Protein AF-A0A3D8J2C8-F1 (afdb_monomer_lite)

Sequence (289 aa):
MRFNTIICSYLFFSLLSFNGLALLSSEFSHTFSQVFPLLAQDGKIYDIFCLILLGVVLLIICCNSLRISVKARVLSKTFLTFVLLIVFIVVSCLSILFYHICAKILFHYTLSNDNFLESQKIPNLIEWHEYYTSIDFVVALICGLGFIVLPLCYKMFRLHIDIQNHLGKSLFIFKPRLTSTTIALTASAFHPYFSNISSHYINIIFLCSGACLLLYSLQSKKTYGFYEYANMILFAMSILLFLLCGKVMLRADFYNAQLSFYLLAILCWCGEWIENYDILHNKITDKLI

Foldseek 3Di:
DDPLLVVLLVVLVVLLVVLLCLLCCLQPPPVSVCSQQQQQDFLHVLLVLLLVLLVLLLVLLVVLLVVCLVVCVVPDPVLNVVLVVVSVVVNVLSVVVNVVSVCRNVVVVVVVVPDPDPPPPDPDDPDQVDVCPDSLLVLLVCLLVQQQVVLLVCLLVVPDQDLVDSVSVSCLLLRADLSLSLLSLLLLLLDLCVDPHPVNVVSVCSNVVRVVSNVVSVVPPDDDDPSSVVSNVSSVVSNVSCVSSNVSSRVHNSSSSSSSSSSSSSSSSSVRNNVSNVVSVVVVVVVVD

Secondary structure (DSSP, 8-state):
--HHHHHHHHHHHHHHHHHHHHHHHHHH-STTTTHHHHHHSTTSHHHHHHHHHHHHHHHHHHHHHHHHHHHHTTT-HHHHHHHHHHHHHHHHHHHHHHHHHHHHHHHHHHHHHH-SSS---------HHHHHTSHHHHHHHHHIIIIIIHHHHHHHTTPPP-SSSHHHHHHHHT---HHHHHHHHHHHHTS-TTSS-THHHHHHHHHHHHHHHHHHHHHS-S---HHHHHHHHHHHHHHHHHHHTHHHHHHS-THHHHHHHHHHHHHHHHHHHHHHHHHHHHHHHTT--

Structure (mmCIF, N/CA/C/O backbone):
data_AF-A0A3D8J2C8-F1
#
_entry.id   AF-A0A3D8J2C8-F1
#
loop_
_atom_site.group_PDB
_atom_site.id
_atom_site.type_symbol
_atom_site.label_atom_id
_atom_site.label_alt_id
_atom_site.label_comp_id
_atom_site.label_asym_id
_atom_site.label_entity_id
_atom_site.label_seq_id
_atom_site.pdbx_PDB_ins_code
_atom_site.Cartn_x
_atom_site.Cartn_y
_atom_site.Cartn_z
_atom_site.occupancy
_atom_site.B_iso_or_equiv
_atom_site.auth_seq_id
_atom_site.auth_comp_id
_atom_site.auth_asym_id
_atom_site.auth_atom_id
_atom_site.pdbx_PDB_model_num
ATOM 1 N N . MET A 1 1 ? -22.101 4.695 3.118 1.00 52.97 1 MET A N 1
ATOM 2 C CA . MET A 1 1 ? -20.881 4.333 2.357 1.00 52.97 1 MET A CA 1
ATOM 3 C C . MET A 1 1 ? -19.760 5.252 2.818 1.00 52.97 1 MET A C 1
ATOM 5 O O . MET A 1 1 ? -20.057 6.402 3.113 1.00 52.97 1 MET A O 1
ATOM 9 N N . ARG A 1 2 ? -18.528 4.767 2.988 1.00 74.38 2 ARG A N 1
ATOM 10 C CA . ARG A 1 2 ? -17.469 5.550 3.648 1.00 74.38 2 ARG A CA 1
ATOM 11 C C . ARG A 1 2 ? -16.676 6.350 2.620 1.00 74.38 2 ARG A C 1
ATOM 13 O O . ARG A 1 2 ? -16.087 5.763 1.718 1.00 74.38 2 ARG A O 1
ATOM 20 N N . PHE A 1 3 ? -16.688 7.672 2.760 1.00 81.94 3 PHE A N 1
ATOM 21 C CA . PHE A 1 3 ? -16.057 8.628 1.843 1.00 81.94 3 PHE A CA 1
ATOM 22 C C . PHE A 1 3 ? -14.571 8.315 1.593 1.00 81.94 3 PHE A C 1
ATOM 24 O O . PHE A 1 3 ? -14.120 8.338 0.450 1.00 81.94 3 PHE A O 1
ATOM 31 N N . ASN A 1 4 ? -13.844 7.892 2.631 1.00 85.62 4 ASN A N 1
ATOM 32 C CA . ASN A 1 4 ? -12.421 7.558 2.529 1.00 85.62 4 ASN A CA 1
ATOM 33 C C . ASN A 1 4 ? -12.165 6.351 1.614 1.00 85.62 4 ASN A C 1
ATOM 35 O O . ASN A 1 4 ? -11.246 6.375 0.802 1.00 85.62 4 ASN A O 1
ATOM 39 N N . THR A 1 5 ? -13.013 5.318 1.678 1.00 88.56 5 THR A N 1
ATOM 40 C CA . THR A 1 5 ? -12.900 4.139 0.804 1.00 88.56 5 THR A CA 1
ATOM 41 C C . THR A 1 5 ? -13.122 4.502 -0.663 1.00 88.56 5 THR A C 1
ATOM 43 O O . THR A 1 5 ? -12.452 3.950 -1.535 1.00 88.56 5 THR A O 1
ATOM 46 N N . ILE A 1 6 ? -14.022 5.449 -0.935 1.00 92.06 6 ILE A N 1
ATOM 47 C CA . ILE A 1 6 ? -14.315 5.928 -2.289 1.00 92.06 6 ILE A CA 1
ATOM 48 C C . ILE A 1 6 ? -13.089 6.641 -2.869 1.00 92.06 6 ILE A C 1
ATOM 50 O O . ILE A 1 6 ? -12.595 6.239 -3.920 1.00 92.06 6 ILE A O 1
ATOM 54 N N . ILE A 1 7 ? -12.549 7.635 -2.152 1.00 93.25 7 ILE A N 1
ATOM 55 C CA . ILE A 1 7 ? -11.353 8.379 -2.586 1.00 93.25 7 ILE A CA 1
ATOM 56 C C . ILE A 1 7 ? -10.177 7.430 -2.816 1.00 93.25 7 ILE A C 1
ATOM 58 O O . ILE A 1 7 ? -9.548 7.476 -3.869 1.00 93.25 7 ILE A O 1
ATOM 62 N N . CYS A 1 8 ? -9.919 6.529 -1.868 1.00 94.12 8 CYS A N 1
ATOM 63 C CA . CYS A 1 8 ? -8.852 5.539 -1.983 1.00 94.12 8 CYS A CA 1
ATOM 64 C C . CYS A 1 8 ? -8.978 4.651 -3.218 1.00 94.12 8 CYS A C 1
ATOM 66 O O . CYS A 1 8 ? -7.980 4.371 -3.874 1.00 94.12 8 CYS A O 1
ATOM 68 N N . SER A 1 9 ? -10.196 4.228 -3.552 1.00 95.81 9 SER A N 1
ATOM 69 C CA . SER A 1 9 ? -10.428 3.372 -4.717 1.00 95.81 9 SER A CA 1
ATOM 70 C C . SER A 1 9 ? -10.213 4.136 -6.027 1.00 95.81 9 SER A C 1
ATOM 72 O O . SER A 1 9 ? -9.638 3.585 -6.960 1.00 95.81 9 SER A O 1
ATOM 74 N N . TYR A 1 10 ? -10.586 5.420 -6.088 1.00 96.31 10 TYR A N 1
ATOM 75 C CA . TYR A 1 10 ? -10.293 6.266 -7.251 1.00 96.31 10 TYR A CA 1
ATOM 76 C C . TYR A 1 10 ? -8.801 6.569 -7.404 1.00 96.31 10 TYR A C 1
ATOM 78 O O . TYR A 1 10 ? -8.280 6.485 -8.514 1.00 96.31 10 TYR A O 1
ATOM 86 N N . LEU A 1 11 ? -8.099 6.874 -6.308 1.00 96.38 11 LEU A N 1
ATOM 87 C CA . LEU A 1 11 ? -6.646 7.061 -6.337 1.00 96.38 11 LEU A CA 1
ATOM 88 C C . LEU A 1 11 ? -5.935 5.775 -6.768 1.00 96.38 11 LEU A C 1
ATOM 90 O O . LEU A 1 11 ? -5.025 5.829 -7.592 1.00 96.38 11 LEU A O 1
ATOM 94 N N . PHE A 1 12 ? -6.389 4.621 -6.273 1.00 97.31 12 PHE A N 1
ATOM 95 C CA . PHE A 1 12 ? -5.861 3.322 -6.675 1.00 97.31 12 PHE A CA 1
ATOM 96 C C . PHE A 1 12 ? -6.080 3.051 -8.161 1.00 97.31 12 PHE A C 1
ATOM 98 O O . PHE A 1 12 ? -5.129 2.724 -8.867 1.00 97.31 12 PHE A O 1
ATOM 105 N N . PHE A 1 13 ? -7.301 3.261 -8.655 1.00 97.56 13 PHE A N 1
ATOM 106 C CA . PHE A 1 13 ? -7.610 3.144 -10.075 1.00 97.56 13 PHE A CA 1
ATOM 107 C C . PHE A 1 13 ? -6.749 4.079 -10.935 1.00 97.56 13 PHE A C 1
ATOM 109 O O . PHE A 1 13 ? -6.208 3.647 -11.953 1.00 97.56 13 PHE A O 1
ATOM 116 N N . SER A 1 14 ? -6.584 5.338 -10.521 1.00 97.00 14 SER A N 1
ATOM 117 C CA . SER A 1 14 ? -5.777 6.326 -11.243 1.00 97.00 14 SER A CA 1
ATOM 118 C C . SER A 1 14 ? -4.305 5.919 -11.301 1.00 97.00 14 SER A C 1
ATOM 120 O O . SER A 1 14 ? -3.706 5.944 -12.376 1.00 97.00 14 SER A O 1
ATOM 122 N N . LEU A 1 15 ? -3.724 5.518 -10.167 1.00 96.06 15 LEU A N 1
ATOM 123 C CA . LEU A 1 15 ? -2.323 5.105 -10.091 1.00 96.06 15 LEU A CA 1
ATOM 124 C C . LEU A 1 15 ? -2.076 3.818 -10.888 1.00 96.06 15 LEU A C 1
ATOM 126 O O . LEU A 1 15 ? -1.082 3.722 -11.609 1.00 96.06 15 LEU A O 1
ATOM 130 N N . LEU A 1 16 ? -2.997 2.854 -10.813 1.00 96.62 16 LEU A N 1
ATOM 131 C CA . LEU A 1 16 ? -2.917 1.621 -11.591 1.00 96.62 16 LEU A CA 1
ATOM 132 C C . LEU A 1 16 ? -3.060 1.879 -13.091 1.00 96.62 16 LEU A C 1
ATOM 134 O O . LEU A 1 16 ? -2.314 1.299 -13.870 1.00 96.62 16 LEU A O 1
ATOM 138 N N . SER A 1 17 ? -3.967 2.766 -13.498 1.00 96.62 17 SER A N 1
ATOM 139 C CA . SER A 1 17 ? -4.141 3.135 -14.908 1.00 96.62 17 SER A CA 1
ATOM 140 C C . SER A 1 17 ? -2.904 3.845 -15.454 1.00 96.62 17 SER A C 1
ATOM 142 O O . SER A 1 17 ? -2.451 3.519 -16.547 1.00 96.62 17 SER A O 1
ATOM 144 N N . PHE A 1 18 ? -2.314 4.761 -14.679 1.00 95.75 18 PHE A N 1
ATOM 145 C CA . PHE A 1 18 ? -1.062 5.427 -15.041 1.00 95.75 18 PHE A CA 1
ATOM 146 C C . PHE A 1 18 ? 0.078 4.418 -15.243 1.00 95.75 18 PHE A C 1
ATOM 148 O O . PHE A 1 18 ? 0.708 4.403 -16.301 1.00 95.75 18 PHE A O 1
ATOM 155 N N . ASN A 1 19 ? 0.289 3.525 -14.269 1.00 94.75 19 ASN A N 1
ATOM 156 C CA . ASN A 1 19 ? 1.289 2.460 -14.371 1.00 94.75 19 ASN A CA 1
ATOM 157 C C . ASN A 1 19 ? 0.995 1.522 -15.550 1.00 94.75 19 ASN A C 1
ATOM 159 O O . ASN A 1 19 ? 1.901 1.167 -16.298 1.00 94.75 19 ASN A O 1
ATOM 163 N N . GLY A 1 20 ? -0.271 1.149 -15.737 1.00 95.06 20 GLY A N 1
ATOM 164 C CA . GLY A 1 20 ? -0.719 0.273 -16.811 1.00 95.06 20 GLY A CA 1
ATOM 165 C C . GLY A 1 20 ? -0.424 0.841 -18.191 1.00 95.06 20 GLY A C 1
ATOM 166 O O . GLY A 1 20 ? 0.164 0.156 -19.022 1.00 95.06 20 GLY A O 1
ATOM 167 N N . LEU A 1 21 ? -0.760 2.110 -18.420 1.00 95.69 21 LEU A N 1
ATOM 168 C CA . LEU A 1 21 ? -0.467 2.798 -19.677 1.00 95.69 21 LEU A CA 1
ATOM 169 C C . LEU A 1 21 ? 1.042 2.940 -19.910 1.00 95.69 21 LEU A C 1
ATOM 171 O O . LEU A 1 21 ? 1.509 2.694 -21.024 1.00 95.69 21 LEU A O 1
ATOM 175 N N . ALA A 1 22 ? 1.814 3.285 -18.878 1.00 94.50 22 ALA A N 1
ATOM 176 C CA . ALA A 1 22 ? 3.269 3.377 -18.983 1.00 94.50 22 ALA A CA 1
ATOM 177 C C . ALA A 1 22 ? 3.897 2.020 -19.349 1.00 94.50 22 ALA A C 1
ATOM 179 O O . ALA A 1 22 ? 4.707 1.945 -20.268 1.00 94.50 22 ALA A O 1
ATOM 180 N N . LEU A 1 23 ? 3.475 0.937 -18.695 1.00 94.06 23 LEU A N 1
ATOM 181 C CA . LEU A 1 23 ? 3.989 -0.410 -18.950 1.00 94.06 23 LEU A CA 1
ATOM 182 C C . LEU A 1 23 ? 3.592 -0.939 -20.326 1.00 94.06 23 LEU A C 1
ATOM 184 O O . LEU A 1 23 ? 4.456 -1.372 -21.084 1.00 94.06 23 LEU A O 1
ATOM 188 N N . LEU A 1 24 ? 2.307 -0.857 -20.678 1.00 95.44 24 LEU A N 1
ATOM 189 C CA . LEU A 1 24 ? 1.812 -1.339 -21.968 1.00 95.44 24 LEU A CA 1
ATOM 190 C C . LEU A 1 24 ? 2.426 -0.554 -23.130 1.00 95.44 24 LEU A C 1
ATOM 192 O O . LEU A 1 24 ? 2.804 -1.151 -24.136 1.00 95.44 24 LEU A O 1
ATOM 196 N N . SER A 1 25 ? 2.567 0.770 -22.999 1.00 95.00 25 SER A N 1
ATOM 197 C CA . SER A 1 25 ? 3.231 1.573 -24.033 1.00 95.00 25 SER A CA 1
ATOM 198 C C . SER A 1 25 ? 4.704 1.198 -24.184 1.00 95.00 25 SER A C 1
ATOM 200 O O . SER A 1 25 ? 5.180 1.100 -25.313 1.00 95.00 25 SER A O 1
ATOM 202 N N . SER A 1 26 ? 5.407 0.914 -23.085 1.00 93.56 26 SER A N 1
ATOM 203 C CA . SER A 1 26 ? 6.802 0.471 -23.138 1.00 93.56 26 SER A CA 1
ATOM 204 C C . SER A 1 26 ? 6.995 -0.950 -23.664 1.00 93.56 26 SER A C 1
ATOM 206 O O . SER A 1 26 ? 8.019 -1.222 -24.286 1.00 93.56 26 SER A O 1
ATOM 208 N N . GLU A 1 27 ? 6.038 -1.854 -23.451 1.00 93.00 27 GLU A N 1
ATOM 209 C CA . GLU A 1 27 ? 6.138 -3.234 -23.946 1.00 93.00 27 GLU A CA 1
ATOM 210 C C . GLU A 1 27 ? 5.757 -3.325 -25.433 1.00 93.00 27 GLU A C 1
ATOM 212 O O . GLU A 1 27 ? 6.427 -4.014 -26.202 1.00 93.00 27 GLU A O 1
ATOM 217 N N . PHE A 1 28 ? 4.710 -2.609 -25.863 1.00 93.56 28 PHE A N 1
ATOM 218 C CA . PHE A 1 28 ? 4.136 -2.769 -27.206 1.00 93.56 28 PHE A CA 1
ATOM 219 C C . PHE A 1 28 ? 4.548 -1.706 -28.230 1.00 93.56 28 PHE A C 1
ATOM 221 O O . PHE A 1 28 ? 4.358 -1.930 -29.426 1.00 93.56 28 PHE A O 1
ATOM 228 N N . SER A 1 29 ? 5.109 -0.565 -27.819 1.00 93.06 29 SER A N 1
ATOM 229 C CA . SER A 1 29 ? 5.560 0.472 -28.753 1.00 93.06 29 SER A CA 1
ATOM 230 C C . SER A 1 29 ? 7.072 0.639 -28.725 1.00 93.06 29 SER A C 1
ATOM 232 O O . SER A 1 29 ? 7.655 1.022 -27.714 1.00 93.06 29 SER A O 1
ATOM 234 N N . HIS A 1 30 ? 7.709 0.442 -29.881 1.00 88.00 30 HIS A N 1
ATOM 235 C CA . HIS A 1 30 ? 9.144 0.678 -30.038 1.00 88.00 30 HIS A CA 1
ATOM 236 C C . HIS A 1 30 ? 9.515 2.150 -29.793 1.00 88.00 30 HIS A C 1
ATOM 238 O O . HIS A 1 30 ? 10.572 2.441 -29.244 1.00 88.00 30 HIS A O 1
ATOM 244 N N . THR A 1 31 ? 8.649 3.096 -30.169 1.00 91.69 31 THR A N 1
ATOM 245 C CA . THR A 1 31 ? 8.884 4.533 -29.946 1.00 91.69 31 THR A CA 1
ATOM 246 C C . THR A 1 31 ? 8.811 4.899 -28.464 1.00 91.69 31 THR A C 1
ATOM 248 O O . THR A 1 31 ? 9.531 5.783 -28.012 1.00 91.69 31 THR A O 1
ATOM 251 N N . PHE A 1 32 ? 7.962 4.209 -27.699 1.00 90.44 32 PHE A N 1
ATOM 252 C CA . PHE A 1 32 ? 7.720 4.486 -26.281 1.00 90.44 32 PHE A CA 1
ATOM 253 C C . PHE A 1 32 ? 8.342 3.442 -25.348 1.00 90.44 32 PHE A C 1
ATOM 255 O O . PHE A 1 32 ? 7.996 3.389 -24.167 1.00 90.44 32 PHE A O 1
ATOM 262 N N . SER A 1 33 ? 9.304 2.653 -25.838 1.00 88.12 33 SER A N 1
ATOM 263 C CA . SER A 1 33 ? 9.909 1.540 -25.092 1.00 88.12 33 SER A CA 1
ATOM 264 C C . SER A 1 33 ? 10.625 1.970 -23.808 1.00 88.12 33 SER A C 1
ATOM 266 O O . SER A 1 33 ? 10.879 1.154 -22.927 1.00 88.12 33 SER A O 1
ATOM 268 N N . GLN A 1 34 ? 10.984 3.252 -23.721 1.00 88.19 34 GLN A N 1
ATOM 269 C CA . GLN A 1 34 ? 11.679 3.852 -22.585 1.00 88.19 34 GLN A CA 1
ATOM 270 C C . GLN A 1 34 ? 10.757 4.633 -21.644 1.00 88.19 34 GLN A C 1
ATOM 272 O O . GLN A 1 34 ? 11.244 5.127 -20.634 1.00 88.19 34 GLN A O 1
ATOM 277 N N . VAL A 1 35 ? 9.451 4.741 -21.922 1.00 92.00 35 VAL A N 1
ATOM 278 C CA . VAL A 1 35 ? 8.538 5.555 -21.101 1.00 92.00 35 VAL A CA 1
ATOM 279 C C . VAL A 1 35 ? 8.531 5.081 -19.650 1.00 92.00 35 VAL A C 1
ATOM 281 O O . VAL A 1 35 ? 8.844 5.863 -18.760 1.00 92.00 35 VAL A O 1
ATOM 284 N N . PHE A 1 36 ? 8.242 3.807 -19.388 1.00 91.62 36 PHE A N 1
ATOM 285 C CA . PHE A 1 36 ? 8.234 3.280 -18.028 1.00 91.62 36 PHE A CA 1
ATOM 286 C C . PHE A 1 36 ? 9.619 3.333 -17.358 1.00 91.62 36 PHE A C 1
ATOM 288 O O . PHE A 1 36 ? 9.687 3.888 -16.262 1.00 91.62 36 PHE A O 1
ATOM 295 N N . PRO A 1 37 ? 10.723 2.866 -17.987 1.00 88.00 37 PRO A N 1
ATOM 296 C CA . PRO A 1 37 ? 12.067 3.028 -17.426 1.00 88.00 37 PRO A CA 1
ATOM 297 C C . PRO A 1 37 ? 12.415 4.472 -17.043 1.00 88.00 37 PRO A C 1
ATOM 299 O O . PRO A 1 37 ? 12.945 4.708 -15.963 1.00 88.00 37 PRO A O 1
ATOM 302 N N . LEU A 1 38 ? 12.069 5.447 -17.889 1.00 88.62 38 LEU A N 1
ATOM 303 C CA . LEU A 1 38 ? 12.366 6.861 -17.653 1.00 88.62 38 LEU A CA 1
ATOM 304 C C . LEU A 1 38 ? 11.527 7.454 -16.516 1.00 88.62 38 LEU A C 1
ATOM 306 O O . LEU A 1 38 ? 12.003 8.316 -15.783 1.00 88.62 38 LEU A O 1
ATOM 310 N N . LEU A 1 39 ? 10.284 6.999 -16.352 1.00 91.00 39 LEU A N 1
ATOM 311 C CA . LEU A 1 39 ? 9.450 7.393 -15.216 1.00 91.00 39 LEU A CA 1
ATOM 312 C C . LEU A 1 39 ? 9.969 6.801 -13.898 1.00 91.00 39 LEU A C 1
ATOM 314 O O . LEU A 1 39 ? 9.879 7.471 -12.867 1.00 91.00 39 LEU A O 1
ATOM 318 N N . ALA A 1 40 ? 10.453 5.554 -13.953 1.00 87.75 40 ALA A N 1
ATOM 319 C CA . ALA A 1 40 ? 10.882 4.713 -12.832 1.00 87.75 40 ALA A CA 1
ATOM 320 C C . ALA A 1 40 ? 12.274 5.043 -12.289 1.00 87.75 40 ALA A C 1
ATOM 322 O O . ALA A 1 40 ? 12.528 4.801 -11.111 1.00 87.75 40 ALA A O 1
ATOM 323 N N . GLN A 1 41 ? 13.133 5.637 -13.114 1.00 85.00 41 GLN A N 1
ATOM 324 C CA . GLN A 1 41 ? 14.482 6.034 -12.730 1.00 85.00 41 GLN A CA 1
ATOM 325 C C . GLN A 1 41 ? 14.496 6.960 -11.498 1.00 85.00 41 GLN A C 1
ATOM 327 O O . GLN A 1 41 ? 13.620 7.815 -11.331 1.00 85.00 41 GLN A O 1
ATOM 332 N N . ASP A 1 42 ? 15.523 6.808 -10.660 1.00 83.00 42 ASP A N 1
ATOM 333 C CA . ASP A 1 42 ? 15.725 7.642 -9.473 1.00 83.00 42 ASP A CA 1
ATOM 334 C C . ASP A 1 42 ? 15.752 9.145 -9.819 1.00 83.00 42 ASP A C 1
ATOM 336 O O . ASP A 1 42 ? 16.347 9.586 -10.808 1.00 83.00 42 ASP A O 1
ATOM 340 N N . GLY A 1 43 ? 15.086 9.943 -8.989 1.00 80.06 43 GLY A N 1
ATOM 341 C CA . GLY A 1 43 ? 14.926 11.386 -9.140 1.00 80.06 43 GLY A CA 1
ATOM 342 C C . GLY A 1 43 ? 13.865 11.817 -10.159 1.00 80.06 43 GLY A C 1
ATOM 343 O O . GLY A 1 43 ? 13.792 13.006 -10.480 1.00 80.06 43 GLY A O 1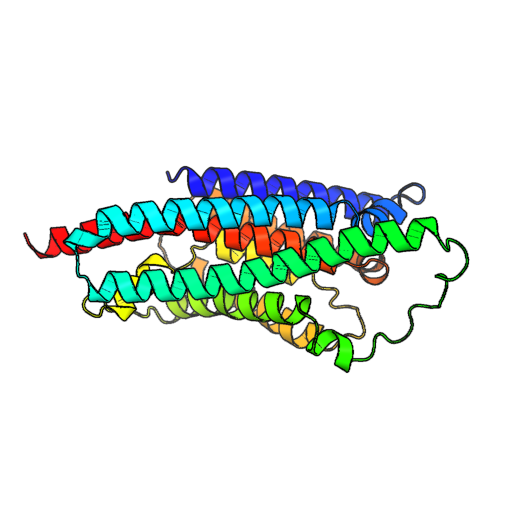
ATOM 344 N N . LYS A 1 44 ? 13.059 10.890 -10.698 1.00 88.31 44 LYS A N 1
ATOM 345 C CA . LYS A 1 44 ? 12.034 11.181 -11.720 1.00 88.31 44 LYS A CA 1
ATOM 346 C C . LYS A 1 44 ? 10.607 11.140 -11.158 1.00 88.31 44 LYS A C 1
ATOM 348 O O . LYS A 1 44 ? 10.359 11.400 -9.982 1.00 88.31 44 LYS A O 1
ATOM 353 N N . ILE A 1 45 ? 9.630 10.907 -12.036 1.00 90.75 45 ILE A N 1
ATOM 354 C CA . ILE A 1 45 ? 8.207 11.152 -11.773 1.00 90.75 45 ILE A CA 1
ATOM 355 C C . ILE A 1 45 ? 7.662 10.272 -10.642 1.00 90.75 45 ILE A C 1
ATOM 357 O O . ILE A 1 45 ? 6.900 10.784 -9.820 1.00 90.75 45 ILE A O 1
ATOM 361 N N . TYR A 1 46 ? 8.058 8.997 -10.540 1.00 91.88 46 TYR A N 1
ATOM 362 C CA . TYR A 1 46 ? 7.582 8.165 -9.427 1.00 91.88 46 TYR A CA 1
ATOM 363 C C . TYR A 1 46 ? 8.106 8.642 -8.070 1.00 91.88 46 TYR A C 1
ATOM 365 O O . TYR A 1 46 ? 7.338 8.628 -7.113 1.00 91.88 46 TYR A O 1
ATOM 373 N N . ASP A 1 47 ? 9.337 9.148 -7.977 1.00 90.88 47 ASP A N 1
ATOM 374 C CA . ASP A 1 47 ? 9.846 9.721 -6.724 1.00 90.88 47 ASP A CA 1
ATOM 375 C C . ASP A 1 47 ? 9.090 10.989 -6.327 1.00 90.88 47 ASP A C 1
ATOM 377 O O . ASP A 1 47 ? 8.764 11.178 -5.154 1.00 90.88 47 ASP A O 1
ATOM 381 N N . ILE A 1 48 ? 8.717 11.823 -7.304 1.00 91.56 48 ILE A N 1
ATOM 382 C CA . ILE A 1 48 ? 7.852 12.987 -7.069 1.00 91.56 48 ILE A CA 1
ATOM 383 C C . ILE A 1 48 ? 6.472 12.535 -6.567 1.00 91.56 48 ILE A C 1
ATOM 385 O O . ILE A 1 48 ? 5.951 13.103 -5.604 1.00 91.56 48 ILE A O 1
ATOM 389 N N . PHE A 1 49 ? 5.880 11.494 -7.163 1.00 92.88 49 PHE A N 1
ATOM 390 C CA . PHE A 1 49 ? 4.617 10.925 -6.678 1.00 92.88 49 PHE A CA 1
ATOM 391 C C . PHE A 1 49 ? 4.742 10.381 -5.257 1.00 92.88 49 PHE A C 1
ATOM 393 O O . PHE A 1 49 ? 3.881 10.666 -4.422 1.00 92.88 49 PHE A O 1
ATOM 400 N N . CYS A 1 50 ? 5.815 9.652 -4.961 1.00 94.25 50 CYS A N 1
ATOM 401 C CA . CYS A 1 50 ? 6.095 9.148 -3.624 1.00 94.25 50 CYS A CA 1
ATOM 402 C C . CYS A 1 50 ? 6.243 10.296 -2.619 1.00 94.25 50 CYS A C 1
ATOM 404 O O . CYS A 1 50 ? 5.649 10.236 -1.545 1.00 94.25 50 CYS A O 1
ATOM 406 N N . LEU A 1 51 ? 6.944 11.375 -2.975 1.00 94.00 51 LEU A N 1
ATOM 407 C CA . LEU A 1 51 ? 7.115 12.547 -2.117 1.00 94.00 51 LEU A CA 1
ATOM 408 C C . LEU A 1 51 ? 5.779 13.244 -1.819 1.00 94.00 51 LEU A C 1
ATOM 410 O O . LEU A 1 51 ? 5.489 13.556 -0.662 1.00 94.00 51 LEU A O 1
ATOM 414 N N . ILE A 1 52 ? 4.946 13.447 -2.847 1.00 94.31 52 ILE A N 1
ATOM 415 C 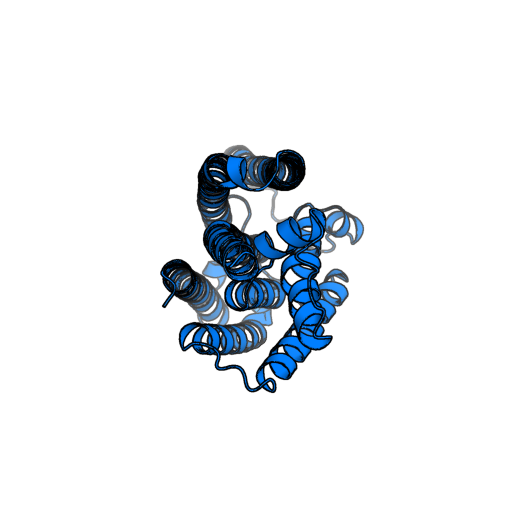CA . ILE A 1 52 ? 3.611 14.040 -2.695 1.00 94.31 52 ILE A CA 1
ATOM 416 C C . ILE A 1 52 ? 2.745 13.153 -1.795 1.00 94.31 52 ILE A C 1
ATOM 418 O O . ILE A 1 52 ? 2.171 13.645 -0.821 1.00 94.31 52 ILE A O 1
ATOM 422 N N . LEU A 1 53 ? 2.675 11.847 -2.077 1.00 95.25 53 LEU A N 1
ATOM 423 C CA . LEU A 1 53 ? 1.894 10.900 -1.278 1.00 95.25 53 LEU A CA 1
ATOM 424 C C . LEU A 1 53 ? 2.365 10.884 0.175 1.00 95.25 53 LEU A C 1
ATOM 426 O O . LEU A 1 53 ? 1.540 10.959 1.082 1.00 95.25 53 LEU A O 1
ATOM 430 N N . LEU A 1 54 ? 3.675 10.850 0.405 1.00 94.88 54 LEU A N 1
ATOM 431 C CA . LEU A 1 54 ? 4.260 10.835 1.739 1.00 94.88 54 LEU A CA 1
ATOM 432 C C . LEU A 1 54 ? 3.973 12.128 2.513 1.00 94.88 54 LEU A C 1
ATOM 434 O O . LEU A 1 54 ? 3.620 12.066 3.691 1.00 94.88 54 LEU A O 1
ATOM 438 N N . GLY A 1 55 ? 4.035 13.287 1.853 1.00 93.62 55 GLY A N 1
ATOM 439 C CA . GLY A 1 55 ? 3.630 14.565 2.442 1.00 93.62 55 GLY A CA 1
ATOM 440 C C . GLY A 1 55 ? 2.161 14.564 2.878 1.00 93.62 55 GLY A C 1
ATOM 441 O O . GLY A 1 55 ? 1.843 14.973 3.998 1.00 93.62 55 GLY A O 1
ATOM 442 N N . VAL A 1 56 ? 1.266 14.029 2.040 1.00 94.94 56 VAL A N 1
ATOM 443 C CA . VAL A 1 56 ? -0.158 13.882 2.387 1.00 94.94 56 VAL A CA 1
ATOM 444 C C . VAL A 1 56 ? -0.350 12.883 3.534 1.00 94.94 56 VAL A C 1
ATOM 446 O O . VAL A 1 56 ? -1.124 13.160 4.451 1.00 94.94 56 VAL A O 1
ATOM 449 N N . VAL A 1 57 ? 0.369 11.755 3.540 1.00 95.06 57 VAL A N 1
ATOM 450 C CA . VAL A 1 57 ? 0.333 10.768 4.635 1.00 95.06 57 VAL A CA 1
ATOM 451 C C . VAL A 1 57 ? 0.721 11.422 5.960 1.00 95.06 57 VAL A C 1
ATOM 453 O O . VAL A 1 57 ? -0.024 11.308 6.934 1.00 95.06 57 VAL A O 1
ATOM 456 N N . LEU A 1 58 ? 1.849 12.138 6.001 1.00 94.44 58 LEU A N 1
ATOM 457 C CA . LEU A 1 58 ? 2.319 12.826 7.206 1.00 94.44 58 LEU A CA 1
ATOM 458 C C . LEU A 1 58 ? 1.288 13.847 7.703 1.00 94.44 58 LEU A C 1
ATOM 460 O O . LEU A 1 58 ? 0.979 13.882 8.896 1.00 94.44 58 LEU A O 1
ATOM 464 N N . LEU A 1 59 ? 0.685 14.617 6.792 1.00 94.50 59 LEU A N 1
ATOM 465 C CA . LEU A 1 59 ? -0.374 15.567 7.129 1.00 94.50 59 LEU A CA 1
ATOM 466 C C . LEU A 1 59 ? -1.605 14.867 7.727 1.00 94.50 59 LEU A C 1
ATOM 468 O O . LEU A 1 59 ? -2.100 15.285 8.776 1.00 94.50 59 LEU A O 1
ATOM 472 N N . ILE A 1 60 ? -2.073 13.773 7.118 1.00 93.75 60 ILE A N 1
ATOM 473 C CA . ILE A 1 60 ? -3.221 13.007 7.626 1.00 93.75 60 ILE A CA 1
ATOM 474 C C . ILE A 1 60 ? -2.917 12.394 8.993 1.00 93.75 60 ILE A C 1
ATOM 476 O O . ILE A 1 60 ? -3.777 12.446 9.874 1.00 93.75 60 ILE A O 1
ATOM 480 N N . ILE A 1 61 ? -1.718 11.847 9.203 1.00 93.38 61 ILE A N 1
ATOM 481 C CA . ILE A 1 61 ? -1.313 11.291 10.501 1.00 93.38 61 ILE A CA 1
ATOM 482 C C . ILE A 1 61 ? -1.347 12.376 11.577 1.00 93.38 61 ILE A C 1
ATOM 484 O O . ILE A 1 61 ? -1.942 12.159 12.636 1.00 93.38 61 ILE A O 1
ATOM 488 N N . CYS A 1 62 ? -0.787 13.556 11.302 1.00 91.38 62 CYS A N 1
ATOM 489 C CA . CYS A 1 62 ? -0.826 14.691 12.221 1.00 91.38 62 CYS A CA 1
ATOM 490 C C . CYS A 1 62 ? -2.271 15.109 12.538 1.00 91.38 62 CYS A C 1
ATOM 492 O O . CYS A 1 62 ? -2.651 15.200 13.709 1.00 91.38 62 CYS A O 1
ATOM 494 N N . CYS A 1 63 ? -3.115 15.289 11.516 1.00 92.44 63 CYS A N 1
ATOM 495 C CA . CYS A 1 63 ? -4.520 15.657 11.702 1.00 92.44 63 CYS A CA 1
ATOM 496 C C . CYS A 1 63 ? -5.309 14.599 12.491 1.00 92.44 63 CYS A C 1
ATOM 498 O O . CYS A 1 63 ? -6.068 14.943 13.403 1.00 92.44 63 CYS A O 1
ATOM 500 N N . ASN A 1 64 ? -5.140 13.316 12.169 1.00 91.06 64 ASN A N 1
ATOM 501 C CA . ASN A 1 64 ? -5.856 12.227 12.831 1.00 91.06 64 ASN A CA 1
ATOM 502 C C . ASN A 1 64 ? -5.366 12.015 14.262 1.00 91.06 64 ASN A C 1
ATOM 504 O O . ASN A 1 64 ? -6.194 11.813 15.148 1.00 91.06 64 ASN A O 1
ATOM 508 N N . SER A 1 65 ? -4.063 12.138 14.514 1.00 89.19 65 SER A N 1
ATOM 509 C CA . SER A 1 65 ? -3.500 12.079 15.864 1.00 89.19 65 SER A CA 1
ATOM 510 C C . SER A 1 65 ? -4.076 13.175 16.763 1.00 89.19 65 SER A C 1
ATOM 512 O O . SER A 1 65 ? -4.533 12.884 17.871 1.00 89.19 65 SER A O 1
ATOM 514 N N . LEU A 1 66 ? -4.168 14.416 16.269 1.00 89.44 66 LEU A N 1
ATOM 515 C CA . LEU A 1 66 ? -4.791 15.522 17.006 1.00 89.44 66 LEU A CA 1
ATOM 516 C C . LEU A 1 66 ? -6.274 15.251 17.290 1.00 89.44 66 LEU A C 1
ATOM 518 O O . LEU A 1 66 ? -6.723 15.386 18.430 1.00 89.44 66 LEU A O 1
ATOM 522 N N . ARG A 1 67 ? -7.035 14.812 16.280 1.00 90.44 67 ARG A N 1
ATOM 523 C CA . ARG A 1 67 ? -8.467 14.495 16.431 1.00 90.44 67 ARG A CA 1
ATOM 524 C C . ARG A 1 67 ? -8.708 13.372 17.436 1.00 90.44 67 ARG A C 1
ATOM 526 O O . ARG A 1 67 ? -9.572 13.508 18.303 1.00 90.44 67 ARG A O 1
ATOM 533 N N . ILE A 1 68 ? -7.940 12.288 17.341 1.00 87.81 68 ILE A N 1
ATOM 534 C CA . ILE A 1 68 ? -8.019 11.171 18.285 1.00 87.81 68 ILE A CA 1
ATOM 535 C C . ILE A 1 68 ? -7.621 11.654 19.677 1.00 87.81 68 ILE A C 1
ATOM 537 O O . ILE A 1 68 ? -8.322 11.341 20.627 1.00 87.81 68 ILE A O 1
ATOM 541 N N . SER A 1 69 ? -6.581 12.478 19.814 1.00 86.25 69 SER A N 1
ATOM 542 C CA . SER A 1 69 ? -6.140 13.003 21.113 1.00 86.25 69 SER A CA 1
ATOM 543 C C . SER A 1 69 ? -7.196 13.861 21.805 1.00 86.25 69 SER A C 1
ATOM 545 O O . SER A 1 69 ? -7.339 13.783 23.024 1.00 86.25 69 SER A O 1
ATOM 547 N N . VAL A 1 70 ? -7.963 14.655 21.052 1.00 86.81 70 VAL A N 1
ATOM 548 C CA . VAL A 1 70 ? -9.074 15.447 21.602 1.00 86.81 70 VAL A CA 1
ATOM 549 C C . VAL A 1 70 ? -10.215 14.537 22.064 1.00 86.81 70 VAL A C 1
ATOM 551 O O . VAL A 1 70 ? -10.667 14.667 23.201 1.00 86.81 70 VAL A O 1
ATOM 554 N N . LYS A 1 71 ? -10.641 13.579 21.229 1.00 83.69 71 LYS A N 1
ATOM 555 C CA . LYS A 1 71 ? -11.753 12.664 21.548 1.00 83.69 71 LYS A CA 1
ATOM 556 C C . LYS A 1 71 ? -11.396 11.643 22.645 1.00 83.69 71 LYS A C 1
ATOM 558 O O . LYS A 1 71 ? -12.198 11.346 23.525 1.00 83.69 71 LYS A O 1
ATOM 563 N N . ALA A 1 72 ? -10.170 11.123 22.637 1.00 75.88 72 ALA A N 1
ATOM 564 C CA . ALA A 1 72 ? -9.713 10.040 23.510 1.00 75.88 72 ALA A CA 1
ATOM 565 C C . ALA A 1 72 ? -9.495 10.448 24.971 1.00 75.88 72 ALA A C 1
ATOM 567 O O . ALA A 1 72 ? -9.379 9.556 25.816 1.00 75.88 72 ALA A O 1
ATOM 568 N N . ARG A 1 73 ? -9.506 11.752 25.298 1.00 67.56 73 ARG A N 1
ATOM 569 C CA . ARG A 1 73 ? -9.469 12.227 26.696 1.00 67.56 73 ARG A CA 1
ATOM 570 C C . ARG A 1 73 ? -10.576 11.610 27.557 1.00 67.56 73 ARG A C 1
ATOM 572 O O . ARG A 1 73 ? -10.387 11.489 28.762 1.00 67.56 73 ARG A O 1
ATOM 579 N N . VAL A 1 74 ? -11.679 11.185 26.938 1.00 66.62 74 VAL A N 1
ATOM 580 C CA . VAL A 1 74 ? -12.836 10.575 27.607 1.00 66.62 74 VAL A CA 1
ATOM 581 C C . VAL A 1 74 ? -12.634 9.079 27.912 1.00 66.62 74 VAL A C 1
ATOM 583 O O . VAL A 1 74 ? -13.198 8.580 28.877 1.00 66.62 74 VAL A O 1
ATOM 586 N N . LEU A 1 75 ? -11.816 8.346 27.141 1.00 69.56 75 LEU A N 1
ATOM 587 C CA . LEU A 1 75 ? -11.734 6.878 27.248 1.00 69.56 75 LEU A CA 1
ATOM 588 C C . LEU A 1 75 ? -10.746 6.371 28.313 1.00 69.56 75 LEU A C 1
ATOM 590 O O . LEU A 1 75 ? -11.053 5.400 29.000 1.00 69.56 75 LEU A O 1
ATOM 594 N N . SER A 1 76 ? -9.529 6.934 28.370 1.00 79.12 76 SER A N 1
ATOM 595 C CA . SER A 1 76 ? -8.471 6.643 29.364 1.00 79.12 76 SER A CA 1
ATOM 596 C C . SER A 1 76 ? -7.146 7.301 28.945 1.00 79.12 76 SER A C 1
ATOM 598 O O . SER A 1 76 ? -6.773 7.259 27.770 1.00 79.12 76 SER A O 1
ATOM 600 N N . LYS A 1 77 ? -6.381 7.832 29.913 1.00 84.19 77 LYS A N 1
ATOM 601 C CA . LYS A 1 77 ? -5.035 8.393 29.677 1.00 84.19 77 LYS A CA 1
ATOM 602 C C . LYS A 1 77 ? -4.037 7.341 29.168 1.00 84.19 77 LYS A C 1
ATOM 604 O O . LYS A 1 77 ? -3.284 7.629 28.246 1.00 84.19 77 LYS A O 1
ATOM 609 N N . THR A 1 78 ? -4.067 6.118 29.703 1.00 84.06 78 THR A N 1
ATOM 610 C CA . THR A 1 78 ? -3.135 5.035 29.328 1.00 84.06 78 THR A CA 1
ATOM 611 C C . THR A 1 78 ? -3.312 4.607 27.872 1.00 84.06 78 THR A C 1
ATOM 613 O O . THR A 1 78 ? -2.340 4.401 27.151 1.00 84.06 78 THR A O 1
ATOM 616 N N . PHE A 1 79 ? -4.562 4.517 27.413 1.00 84.88 79 PHE A N 1
ATOM 617 C CA . PHE A 1 79 ? -4.881 4.218 26.017 1.00 84.88 79 PHE A CA 1
ATOM 618 C C . PHE A 1 79 ? -4.332 5.291 25.062 1.00 84.88 79 PHE A C 1
ATOM 620 O O . PHE A 1 79 ? -3.723 4.951 24.048 1.00 84.88 79 PHE A O 1
ATOM 627 N N . LEU A 1 80 ? -4.486 6.573 25.411 1.00 86.75 80 LEU A N 1
ATOM 628 C CA . LEU A 1 80 ? -3.951 7.678 24.616 1.00 86.75 80 LEU A CA 1
ATOM 629 C C . LEU A 1 80 ? -2.420 7.600 24.488 1.00 86.75 80 LEU A C 1
ATOM 631 O O . LEU A 1 80 ? -1.902 7.794 23.390 1.00 86.75 80 LEU A O 1
ATOM 635 N N . THR A 1 81 ? -1.706 7.250 25.563 1.00 87.00 81 THR A N 1
ATOM 636 C CA . THR A 1 81 ? -0.245 7.070 25.526 1.00 87.00 81 THR A CA 1
ATOM 637 C C . THR A 1 81 ? 0.175 6.000 24.517 1.00 87.00 81 THR A C 1
ATOM 639 O O . THR A 1 81 ? 1.091 6.233 23.733 1.00 87.00 81 THR A O 1
ATOM 642 N N . PHE A 1 82 ? -0.516 4.853 24.473 1.00 87.69 82 PHE A N 1
ATOM 643 C CA . PHE A 1 82 ? -0.219 3.802 23.490 1.00 87.69 82 PHE A CA 1
ATOM 644 C C . PHE A 1 82 ? -0.471 4.253 22.049 1.00 87.69 82 PHE A C 1
ATOM 646 O O . PHE A 1 82 ? 0.334 3.958 21.168 1.00 87.69 82 PHE A O 1
ATOM 653 N N . VAL A 1 83 ? -1.569 4.972 21.798 1.00 88.56 83 VAL A N 1
ATOM 654 C CA . VAL A 1 83 ? -1.869 5.506 20.460 1.00 88.56 83 VAL A CA 1
ATOM 655 C C . VAL A 1 83 ? -0.789 6.496 20.023 1.00 88.56 83 VAL A C 1
ATOM 657 O O . VAL A 1 83 ? -0.273 6.370 18.916 1.00 88.56 83 VAL A O 1
ATOM 660 N N . LEU A 1 84 ? -0.404 7.435 20.892 1.00 90.25 84 LEU A N 1
ATOM 661 C CA . LEU A 1 84 ? 0.639 8.418 20.590 1.00 90.25 84 LEU A CA 1
ATOM 662 C C . LEU A 1 84 ? 2.009 7.769 20.366 1.00 90.25 84 LEU A C 1
ATOM 664 O O . LEU A 1 84 ? 2.727 8.196 19.468 1.00 90.25 84 LEU A O 1
ATOM 668 N N . LEU A 1 85 ? 2.349 6.719 21.120 1.00 91.69 85 LEU A N 1
ATOM 669 C CA . LEU A 1 85 ? 3.586 5.961 20.923 1.00 91.69 85 LEU A CA 1
ATOM 670 C C . LEU A 1 85 ? 3.630 5.306 19.535 1.00 91.69 85 LEU A C 1
ATOM 672 O O . LEU A 1 85 ? 4.628 5.429 18.830 1.00 91.69 85 LEU A O 1
ATOM 676 N N . ILE A 1 86 ? 2.541 4.648 19.120 1.00 89.94 86 ILE A N 1
ATOM 677 C CA . ILE A 1 86 ? 2.450 4.027 17.789 1.00 89.94 86 ILE A CA 1
ATOM 678 C C . ILE A 1 86 ? 2.553 5.095 16.698 1.00 89.94 86 ILE A C 1
ATOM 680 O O . ILE A 1 86 ? 3.313 4.927 15.747 1.00 89.94 86 ILE A O 1
ATOM 684 N N . VAL A 1 87 ? 1.835 6.212 16.850 1.00 92.00 87 VAL A N 1
ATOM 685 C CA . VAL A 1 87 ? 1.905 7.334 15.905 1.00 92.00 87 VAL A CA 1
ATOM 686 C C . VAL A 1 87 ? 3.327 7.882 15.808 1.00 92.00 87 VAL A C 1
ATOM 688 O O . VAL A 1 87 ? 3.804 8.101 14.700 1.00 92.00 87 VAL A O 1
ATOM 691 N N . PHE A 1 88 ? 4.016 8.066 16.936 1.00 92.75 88 PHE A N 1
ATOM 692 C CA . PHE A 1 88 ? 5.394 8.548 16.958 1.00 92.75 88 PHE A CA 1
ATOM 693 C C . PHE A 1 88 ? 6.328 7.621 16.173 1.00 92.75 88 PHE A C 1
ATOM 695 O O . PHE A 1 88 ? 7.030 8.093 15.284 1.00 92.75 88 PHE A O 1
ATOM 702 N N . ILE A 1 89 ? 6.262 6.306 16.417 1.00 92.50 89 ILE A N 1
ATOM 703 C CA . ILE A 1 89 ? 7.065 5.311 15.686 1.00 92.50 89 ILE A CA 1
ATOM 704 C C . ILE A 1 89 ? 6.792 5.393 14.177 1.00 92.50 89 ILE A C 1
ATOM 706 O O . ILE A 1 89 ? 7.729 5.461 13.383 1.00 92.50 89 ILE A O 1
ATOM 710 N N . VAL A 1 90 ? 5.517 5.441 13.774 1.00 91.12 90 VAL A N 1
ATOM 711 C CA . VAL A 1 90 ? 5.132 5.527 12.356 1.00 91.12 90 VAL A CA 1
ATOM 712 C C . VAL A 1 90 ? 5.654 6.817 11.719 1.00 91.12 90 VAL A C 1
ATOM 714 O O . VAL A 1 90 ? 6.230 6.767 10.634 1.00 91.12 90 VAL A O 1
ATOM 717 N N . VAL A 1 91 ? 5.510 7.966 12.386 1.00 93.31 91 VAL A N 1
ATOM 718 C CA . VAL A 1 91 ? 6.014 9.255 11.882 1.00 93.31 91 VAL A CA 1
ATOM 719 C C . VAL A 1 91 ? 7.534 9.235 11.754 1.00 93.31 91 VAL A C 1
ATOM 721 O O . VAL A 1 91 ? 8.048 9.699 10.736 1.00 93.31 91 VAL A O 1
ATOM 724 N N . SER A 1 92 ? 8.259 8.665 12.720 1.00 92.25 92 SER A N 1
ATOM 725 C CA . SER A 1 92 ? 9.718 8.530 12.646 1.00 92.25 92 SER A CA 1
ATOM 726 C C . SER A 1 92 ? 10.146 7.692 11.440 1.00 92.25 92 SER A C 1
ATOM 728 O O . SER A 1 92 ? 10.986 8.141 10.662 1.00 92.25 92 SER A O 1
ATOM 730 N N . CYS A 1 93 ? 9.527 6.527 11.223 1.00 91.50 93 CYS A N 1
ATOM 731 C CA . CYS A 1 93 ? 9.812 5.688 10.056 1.00 91.50 93 CYS A CA 1
ATOM 732 C C . CYS A 1 93 ? 9.526 6.417 8.733 1.00 91.50 93 CYS A C 1
ATOM 734 O O . CYS A 1 93 ? 10.347 6.387 7.818 1.00 91.50 93 CYS A O 1
ATOM 736 N N . LEU A 1 94 ? 8.391 7.113 8.637 1.00 92.19 94 LEU A N 1
ATOM 737 C CA . LEU A 1 94 ? 8.018 7.862 7.434 1.00 92.19 94 LEU A CA 1
ATOM 738 C C . LEU A 1 94 ? 8.907 9.087 7.195 1.00 92.19 94 LEU A C 1
ATOM 740 O O . LEU A 1 94 ? 9.166 9.430 6.047 1.00 92.19 94 LEU A O 1
ATOM 744 N N . SER A 1 95 ? 9.412 9.721 8.252 1.00 90.94 95 SER A N 1
ATOM 745 C CA . SER A 1 95 ? 10.355 10.840 8.144 1.00 90.94 95 SER A CA 1
ATOM 746 C C . SER A 1 95 ? 11.712 10.383 7.607 1.00 90.94 95 SER A C 1
ATOM 748 O O . SER A 1 95 ? 12.304 11.072 6.780 1.00 90.94 95 SER A O 1
ATOM 750 N N . ILE A 1 96 ? 12.183 9.200 8.020 1.00 91.06 96 ILE A N 1
ATOM 751 C CA . ILE A 1 96 ? 13.398 8.584 7.462 1.00 91.06 96 ILE A CA 1
ATOM 752 C C . ILE A 1 96 ? 13.198 8.285 5.972 1.00 91.06 96 ILE A C 1
ATOM 754 O O . ILE A 1 96 ? 14.052 8.627 5.157 1.00 91.06 96 ILE A O 1
ATOM 758 N N . LEU A 1 97 ? 12.047 7.713 5.602 1.00 90.50 97 LEU A N 1
ATOM 759 C CA . LEU A 1 97 ? 11.709 7.463 4.200 1.00 90.50 97 LEU A CA 1
ATOM 760 C C . LEU A 1 97 ? 11.628 8.767 3.389 1.00 90.50 97 LEU A C 1
ATOM 762 O O . LEU A 1 97 ? 12.114 8.822 2.264 1.00 90.50 97 LEU A O 1
ATOM 766 N N . PHE A 1 98 ? 11.063 9.829 3.968 1.00 91.31 98 PHE A N 1
ATOM 767 C CA . PHE A 1 98 ? 10.983 11.147 3.335 1.00 91.31 98 PHE A CA 1
ATOM 768 C C . PHE A 1 98 ? 12.372 11.703 3.049 1.00 91.31 98 PHE A C 1
ATOM 770 O O . PHE A 1 98 ? 12.644 12.138 1.933 1.00 91.31 98 PHE A O 1
ATOM 777 N N . TYR A 1 99 ? 13.262 11.641 4.039 1.00 90.12 99 TYR A N 1
ATOM 778 C CA . TYR A 1 99 ? 14.647 12.060 3.874 1.00 90.12 99 TYR A CA 1
ATOM 779 C C . TYR A 1 99 ? 15.357 11.255 2.779 1.00 90.12 99 TYR A C 1
ATOM 781 O O . TYR A 1 99 ? 16.022 11.850 1.936 1.00 90.12 99 TYR A O 1
ATOM 789 N N . HIS A 1 100 ? 15.164 9.932 2.741 1.00 88.44 100 HIS A N 1
ATOM 790 C CA . HIS A 1 100 ? 15.740 9.056 1.714 1.00 88.44 100 HIS A CA 1
ATOM 791 C C . HIS A 1 100 ? 15.297 9.437 0.294 1.00 88.44 100 HIS A C 1
ATOM 793 O O . HIS A 1 100 ? 16.137 9.607 -0.588 1.00 88.44 100 HIS A O 1
ATOM 799 N N . ILE A 1 101 ? 13.996 9.647 0.073 1.00 86.75 101 ILE A N 1
ATOM 800 C CA . ILE A 1 101 ? 13.466 10.037 -1.247 1.00 86.75 101 ILE A CA 1
ATOM 801 C C . ILE A 1 101 ? 13.945 11.444 -1.631 1.00 86.75 101 ILE A C 1
ATOM 803 O O . ILE A 1 101 ? 14.379 11.668 -2.760 1.00 86.75 101 ILE A O 1
ATOM 807 N N . CYS A 1 102 ? 13.926 12.396 -0.692 1.00 87.81 102 CYS A N 1
ATOM 808 C CA . CYS A 1 102 ? 14.471 13.735 -0.923 1.00 87.81 102 CYS A CA 1
ATOM 809 C C . CYS A 1 102 ? 15.953 13.691 -1.302 1.00 87.81 102 CYS A C 1
ATOM 811 O O . CYS A 1 102 ? 16.366 14.398 -2.222 1.00 87.81 102 CYS A O 1
ATOM 813 N N . ALA A 1 103 ? 16.744 12.857 -0.622 1.00 85.69 103 ALA A N 1
ATOM 814 C CA . ALA A 1 103 ? 18.149 12.662 -0.940 1.00 85.69 103 ALA A CA 1
ATOM 815 C C . ALA A 1 103 ? 18.311 12.111 -2.363 1.00 85.69 103 ALA A C 1
ATOM 817 O O . ALA A 1 103 ? 19.068 12.699 -3.130 1.00 85.69 103 ALA A O 1
ATOM 818 N N . LYS A 1 104 ? 17.554 11.075 -2.763 1.00 82.81 104 LYS A N 1
ATOM 819 C CA . LYS A 1 104 ? 17.578 10.549 -4.143 1.00 82.81 104 LYS A CA 1
ATOM 820 C C . LYS A 1 104 ? 17.336 11.641 -5.192 1.00 82.81 104 LYS A C 1
ATOM 822 O O . LYS A 1 104 ? 18.117 11.772 -6.133 1.00 82.81 104 LYS A O 1
ATOM 827 N N . ILE A 1 105 ? 16.296 12.459 -5.006 1.00 84.19 105 ILE A N 1
ATOM 828 C CA . ILE A 1 105 ? 15.946 13.543 -5.939 1.00 84.19 105 ILE A CA 1
ATOM 829 C C . ILE A 1 105 ? 17.059 14.600 -5.999 1.00 84.19 105 ILE A C 1
ATOM 831 O O . ILE A 1 105 ? 17.468 15.011 -7.087 1.00 84.19 105 ILE A O 1
ATOM 835 N N . LEU A 1 106 ? 17.564 15.031 -4.839 1.00 82.69 106 LEU A N 1
ATOM 836 C CA . LEU A 1 106 ? 18.591 16.069 -4.749 1.00 82.69 106 LEU A CA 1
ATOM 837 C C . LEU A 1 106 ? 19.930 15.601 -5.340 1.00 82.69 106 LEU A C 1
ATOM 839 O O . LEU A 1 106 ? 20.525 16.320 -6.141 1.00 82.69 106 LEU A O 1
ATOM 843 N N . PHE A 1 107 ? 20.378 14.391 -4.987 1.00 75.44 107 PHE A N 1
ATOM 844 C CA . PHE A 1 107 ? 21.635 13.825 -5.480 1.00 75.44 107 PHE A CA 1
ATOM 845 C C . PHE A 1 107 ? 21.599 13.573 -6.990 1.00 75.44 107 PHE A C 1
ATOM 847 O O . PHE A 1 107 ? 22.578 13.874 -7.679 1.00 75.44 107 PHE A O 1
ATOM 854 N N . HIS A 1 108 ? 20.472 13.093 -7.530 1.00 70.25 108 HIS A N 1
ATOM 855 C CA . HIS A 1 108 ? 20.318 12.919 -8.975 1.00 70.25 108 HIS A CA 1
ATOM 856 C C . HIS A 1 108 ? 20.462 14.252 -9.722 1.00 70.25 108 HIS A C 1
ATOM 858 O O . HIS A 1 108 ? 21.172 14.313 -10.724 1.00 70.25 108 HIS A O 1
ATOM 864 N N . TYR A 1 109 ? 19.861 15.329 -9.203 1.00 61.62 109 TYR A N 1
ATOM 865 C CA . TYR A 1 109 ? 19.974 16.664 -9.796 1.00 61.62 109 TYR A CA 1
ATOM 866 C C . TYR A 1 109 ? 21.417 17.195 -9.774 1.00 61.62 109 TYR A C 1
ATOM 868 O O . TYR A 1 109 ? 21.870 17.800 -10.747 1.00 61.62 109 TYR A O 1
ATOM 876 N N . THR A 1 110 ? 22.167 16.932 -8.696 1.00 59.91 110 THR A N 1
ATOM 877 C CA . THR A 1 110 ? 23.583 17.331 -8.611 1.00 59.91 110 THR A CA 1
ATOM 878 C C . THR A 1 110 ? 24.483 16.534 -9.556 1.00 59.91 110 THR A C 1
ATOM 880 O O . THR A 1 110 ? 25.317 17.124 -10.233 1.00 59.91 110 THR A O 1
ATOM 883 N N . LEU A 1 111 ? 24.286 15.215 -9.677 1.00 58.06 111 LEU A N 1
ATOM 884 C CA . LEU A 1 111 ? 25.139 14.360 -10.512 1.00 58.06 111 LEU A CA 1
ATOM 885 C C . LEU A 1 111 ? 24.868 14.556 -12.014 1.00 58.06 111 LEU A C 1
ATOM 887 O O . LEU A 1 111 ? 25.793 14.491 -12.823 1.00 58.06 111 LEU A O 1
ATOM 891 N N . SER A 1 112 ? 23.613 14.840 -12.393 1.00 55.38 112 SER A N 1
ATOM 892 C CA . SER A 1 112 ? 23.242 15.095 -13.791 1.00 55.38 112 SER A CA 1
ATOM 893 C C . SER A 1 112 ? 23.849 16.376 -14.365 1.00 55.38 112 SER A C 1
ATOM 895 O O . SER A 1 112 ? 23.975 16.479 -15.583 1.00 55.38 112 SER A O 1
ATOM 897 N N . ASN A 1 113 ? 24.231 17.330 -13.508 1.00 52.78 113 ASN A N 1
ATOM 898 C CA . ASN A 1 113 ? 24.902 18.555 -13.938 1.00 52.78 113 ASN A CA 1
ATOM 899 C C . ASN A 1 113 ? 26.409 18.369 -14.159 1.00 52.78 113 ASN A C 1
ATOM 901 O O . ASN A 1 113 ? 26.970 19.108 -14.964 1.00 52.78 113 ASN A O 1
ATOM 905 N N . ASP A 1 114 ? 27.036 17.376 -13.518 1.00 44.12 114 ASP A N 1
ATOM 906 C CA . ASP A 1 114 ? 28.496 17.249 -13.533 1.00 44.12 114 ASP A CA 1
ATOM 907 C C . ASP A 1 114 ? 29.039 16.107 -14.404 1.00 44.12 114 ASP A C 1
ATOM 909 O O . ASP A 1 114 ? 30.159 16.245 -14.874 1.00 44.12 114 ASP A O 1
ATOM 913 N N . ASN A 1 115 ? 28.303 15.022 -14.708 1.00 42.88 115 ASN A N 1
ATOM 914 C CA . ASN A 1 115 ? 28.825 13.951 -15.582 1.00 42.88 115 ASN A CA 1
ATOM 915 C C . ASN A 1 115 ? 27.729 13.134 -16.298 1.00 42.88 115 ASN A C 1
ATOM 917 O O . ASN A 1 115 ? 27.264 12.108 -15.805 1.00 42.88 115 ASN A O 1
ATOM 921 N N . PHE A 1 116 ? 27.381 13.523 -17.530 1.00 46.16 116 PHE A N 1
ATOM 922 C CA . PHE A 1 116 ? 26.502 12.744 -18.423 1.00 46.16 116 PHE A CA 1
ATOM 923 C C . PHE A 1 116 ? 27.236 11.594 -19.161 1.00 46.16 116 PHE A C 1
ATOM 925 O O . PHE A 1 116 ? 26.629 10.889 -19.963 1.00 46.16 116 PHE A O 1
ATOM 932 N N . LEU A 1 117 ? 28.541 11.392 -18.922 1.00 44.00 117 LEU A N 1
ATOM 933 C CA . LEU A 1 117 ? 29.392 10.505 -19.735 1.00 44.00 117 LEU A CA 1
ATOM 934 C C . LEU A 1 117 ? 29.824 9.176 -19.082 1.00 44.00 117 LEU A C 1
ATOM 936 O O . LEU A 1 117 ? 30.363 8.335 -19.794 1.00 44.00 117 LEU A O 1
ATOM 940 N N . GLU A 1 118 ? 29.568 8.921 -17.793 1.00 41.41 118 GLU A N 1
ATOM 941 C CA . GLU A 1 118 ? 30.117 7.723 -17.112 1.00 41.41 118 GLU A CA 1
ATOM 942 C C . GLU A 1 118 ? 29.105 6.662 -16.639 1.00 41.41 118 GLU A C 1
ATOM 944 O O . GLU A 1 118 ? 29.514 5.583 -16.209 1.00 41.41 118 GLU A O 1
ATOM 949 N N . SER A 1 119 ? 27.790 6.878 -16.747 1.00 39.09 119 SER A N 1
ATOM 950 C CA . SER A 1 119 ? 26.799 5.953 -16.161 1.00 39.09 119 SER A CA 1
ATOM 951 C C . SER A 1 119 ? 26.349 4.791 -17.061 1.00 39.09 119 SER A C 1
ATOM 953 O O . SER A 1 119 ? 25.461 4.034 -16.678 1.00 39.09 119 SER A O 1
ATOM 955 N N . GLN A 1 120 ? 26.999 4.549 -18.207 1.00 38.06 120 GLN A N 1
ATOM 956 C CA . GLN A 1 120 ? 26.823 3.303 -18.979 1.00 38.06 120 GLN A CA 1
ATOM 957 C C . GLN A 1 120 ? 27.653 2.125 -18.424 1.00 38.06 120 GLN A C 1
ATOM 959 O O . GLN A 1 120 ? 28.144 1.279 -19.175 1.00 38.06 120 GLN A O 1
ATOM 964 N N . LYS A 1 121 ? 27.805 2.019 -17.098 1.00 36.62 121 LYS A N 1
ATOM 965 C CA . LYS A 1 121 ? 28.288 0.776 -16.486 1.00 36.62 121 LYS A CA 1
ATOM 966 C C . LYS A 1 121 ? 27.132 -0.219 -16.399 1.00 36.62 121 LYS A C 1
ATOM 968 O O . LYS A 1 121 ? 26.236 -0.096 -15.577 1.00 36.62 121 LYS A O 1
ATOM 973 N N . ILE A 1 122 ? 27.190 -1.171 -17.326 1.00 36.94 122 ILE A N 1
ATOM 974 C CA . ILE A 1 122 ? 26.550 -2.492 -17.370 1.00 36.94 122 ILE A CA 1
ATOM 975 C C . ILE A 1 122 ? 25.908 -2.890 -16.017 1.00 36.94 122 ILE A C 1
ATOM 977 O O . ILE A 1 122 ? 26.643 -3.098 -15.050 1.00 36.94 122 ILE A O 1
ATOM 981 N N . PRO A 1 123 ? 24.574 -3.066 -15.939 1.00 41.44 123 PRO A N 1
ATOM 982 C CA . PRO A 1 123 ? 23.863 -3.387 -14.705 1.00 41.44 123 PRO A CA 1
ATOM 983 C C . PRO A 1 123 ? 23.916 -4.898 -14.462 1.00 41.44 123 PRO A C 1
ATOM 985 O O . PRO A 1 123 ? 22.909 -5.591 -14.559 1.00 41.44 123 PRO A O 1
ATOM 988 N N . ASN A 1 124 ? 25.101 -5.445 -14.214 1.00 37.06 124 ASN A N 1
ATOM 989 C CA . ASN A 1 124 ? 25.238 -6.862 -13.899 1.00 37.06 124 ASN A CA 1
ATOM 990 C C . ASN A 1 124 ? 25.793 -7.003 -12.483 1.00 37.06 124 ASN A C 1
ATOM 992 O O . ASN A 1 124 ? 26.952 -6.695 -12.239 1.00 37.06 124 ASN A O 1
ATOM 996 N N . LEU A 1 125 ? 24.925 -7.516 -11.605 1.00 41.97 125 LEU A N 1
ATOM 997 C CA . LEU A 1 125 ? 25.097 -7.745 -10.168 1.00 41.97 125 LEU A CA 1
ATOM 998 C C . LEU A 1 125 ? 25.033 -6.489 -9.287 1.00 41.97 125 LEU A C 1
ATOM 1000 O O . LEU A 1 125 ? 26.022 -6.072 -8.702 1.00 41.97 125 LEU A O 1
ATOM 1004 N N . ILE A 1 126 ? 23.815 -5.979 -9.074 1.00 47.75 126 ILE A N 1
ATOM 1005 C CA . ILE A 1 126 ? 23.470 -5.480 -7.735 1.00 47.75 126 ILE A CA 1
ATOM 1006 C C . ILE A 1 126 ? 23.613 -6.687 -6.809 1.00 47.75 126 ILE A C 1
ATOM 1008 O O . ILE A 1 126 ? 22.864 -7.666 -6.921 1.00 47.75 126 ILE A O 1
ATOM 1012 N N . GLU A 1 127 ? 24.654 -6.671 -5.985 1.00 54.25 127 GLU A N 1
ATOM 1013 C CA . GLU A 1 127 ? 24.965 -7.766 -5.086 1.00 54.25 127 GLU A CA 1
ATOM 1014 C C . GLU A 1 127 ? 23.834 -7.915 -4.073 1.00 54.25 127 GLU A C 1
ATOM 1016 O O . GLU A 1 127 ? 23.398 -6.965 -3.428 1.00 54.25 127 GLU A O 1
ATOM 1021 N N . TRP A 1 128 ? 23.370 -9.150 -3.929 1.00 52.09 128 TRP A N 1
ATOM 1022 C CA . TRP A 1 128 ? 22.452 -9.661 -2.916 1.00 52.09 128 TRP A CA 1
ATOM 1023 C C . TRP A 1 128 ? 22.370 -8.866 -1.606 1.00 52.09 128 TRP A C 1
ATOM 1025 O O . TRP A 1 128 ? 21.283 -8.631 -1.079 1.00 52.09 128 TRP A O 1
ATOM 1035 N N . HIS A 1 129 ? 23.525 -8.470 -1.078 1.00 56.75 129 HIS A N 1
ATOM 1036 C CA . HIS A 1 129 ? 23.673 -7.789 0.196 1.00 56.75 129 HIS A CA 1
ATOM 1037 C C . HIS A 1 129 ? 23.140 -6.344 0.199 1.00 56.75 129 HIS A C 1
ATOM 1039 O O . HIS A 1 129 ? 22.550 -5.912 1.194 1.00 56.75 129 HIS A O 1
ATOM 1045 N N . GLU A 1 130 ? 23.270 -5.617 -0.910 1.00 64.88 130 GLU A N 1
ATOM 1046 C CA . GLU A 1 130 ? 22.849 -4.213 -1.018 1.00 64.88 130 GLU A CA 1
ATOM 1047 C C . GLU A 1 130 ? 21.322 -4.081 -0.997 1.00 64.88 130 GLU A C 1
ATOM 1049 O O . GLU A 1 130 ? 20.775 -3.162 -0.391 1.00 64.88 130 GLU A O 1
ATOM 1054 N N . TYR A 1 131 ? 20.599 -5.047 -1.575 1.00 65.00 131 TYR A N 1
ATOM 1055 C CA . TYR A 1 131 ? 19.139 -4.999 -1.566 1.00 65.00 131 TYR A CA 1
ATOM 1056 C C . TYR A 1 131 ? 18.534 -5.362 -0.202 1.00 65.00 131 TYR A C 1
ATOM 1058 O O . TYR A 1 131 ? 17.606 -4.694 0.250 1.00 65.00 131 TYR A O 1
ATOM 1066 N N . TYR A 1 132 ? 19.048 -6.381 0.496 1.00 64.69 132 TYR A N 1
ATOM 1067 C CA . TYR A 1 132 ? 18.528 -6.743 1.826 1.00 64.69 132 TYR A CA 1
ATOM 1068 C C . TYR A 1 132 ? 18.772 -5.664 2.885 1.00 64.69 132 TYR A C 1
ATOM 1070 O O . TYR A 1 132 ? 18.043 -5.597 3.875 1.00 64.69 132 TYR A O 1
ATOM 1078 N N . THR A 1 133 ? 19.778 -4.820 2.668 1.00 69.06 133 THR A N 1
ATOM 1079 C CA . THR A 1 133 ? 20.071 -3.653 3.506 1.00 69.06 133 THR A CA 1
ATOM 1080 C C . THR A 1 133 ? 19.370 -2.382 3.014 1.00 69.06 133 THR A C 1
ATOM 1082 O O . THR A 1 133 ? 19.394 -1.366 3.709 1.00 69.06 133 THR A O 1
ATOM 1085 N N . SER A 1 134 ? 18.690 -2.435 1.862 1.00 79.69 134 SER A N 1
ATOM 1086 C CA . SER A 1 134 ? 17.969 -1.293 1.305 1.00 79.69 134 SER A CA 1
ATOM 1087 C C . SER A 1 134 ? 16.731 -0.929 2.128 1.00 79.69 134 SER A C 1
ATOM 1089 O O . SER A 1 134 ? 15.995 -1.780 2.640 1.00 79.69 134 SER A O 1
ATOM 1091 N N . ILE A 1 135 ? 16.458 0.374 2.196 1.00 82.06 135 ILE A N 1
ATOM 1092 C CA . ILE A 1 135 ? 15.239 0.917 2.806 1.00 82.0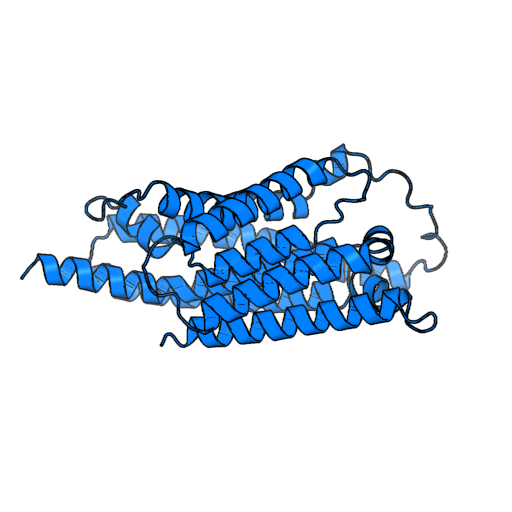6 135 ILE A CA 1
ATOM 1093 C C . ILE A 1 135 ? 13.992 0.391 2.078 1.00 82.06 135 ILE A C 1
ATOM 1095 O O . ILE A 1 135 ? 12.987 0.091 2.723 1.00 82.06 135 ILE A O 1
ATOM 1099 N N . ASP A 1 136 ? 14.073 0.202 0.761 1.00 82.56 136 ASP A N 1
ATOM 1100 C CA . ASP A 1 136 ? 12.961 -0.267 -0.071 1.00 82.56 136 ASP A CA 1
ATOM 1101 C C . ASP A 1 136 ? 12.515 -1.684 0.325 1.00 82.56 136 ASP A C 1
ATOM 1103 O O . ASP A 1 136 ? 11.315 -1.951 0.451 1.00 82.56 136 ASP A O 1
ATOM 1107 N N . PHE A 1 137 ? 13.468 -2.580 0.615 1.00 85.38 137 PHE A N 1
ATOM 1108 C CA . PHE A 1 137 ? 13.162 -3.916 1.131 1.00 85.38 137 PHE A CA 1
ATOM 1109 C C . PHE A 1 137 ? 12.500 -3.867 2.511 1.00 85.38 137 PHE A C 1
ATOM 1111 O O . PHE A 1 137 ? 11.508 -4.561 2.747 1.00 85.38 137 PHE A O 1
ATOM 1118 N N . VAL A 1 138 ? 13.012 -3.031 3.420 1.00 88.56 138 VAL A N 1
ATOM 1119 C CA . VAL A 1 138 ? 12.445 -2.875 4.770 1.00 88.56 138 VAL A CA 1
ATOM 1120 C C . VAL A 1 138 ? 11.004 -2.366 4.694 1.00 88.56 138 VAL A C 1
ATOM 1122 O O . VAL A 1 138 ? 10.127 -2.906 5.373 1.00 88.56 138 VAL A O 1
ATOM 1125 N N . VAL A 1 139 ? 10.728 -1.384 3.829 1.00 90.25 139 VAL A N 1
ATOM 1126 C CA . VAL A 1 139 ? 9.366 -0.881 3.594 1.00 90.25 139 VAL A CA 1
ATOM 1127 C C . VAL A 1 139 ? 8.464 -1.985 3.047 1.00 90.25 139 VAL A C 1
ATOM 1129 O O . VAL A 1 139 ? 7.365 -2.177 3.575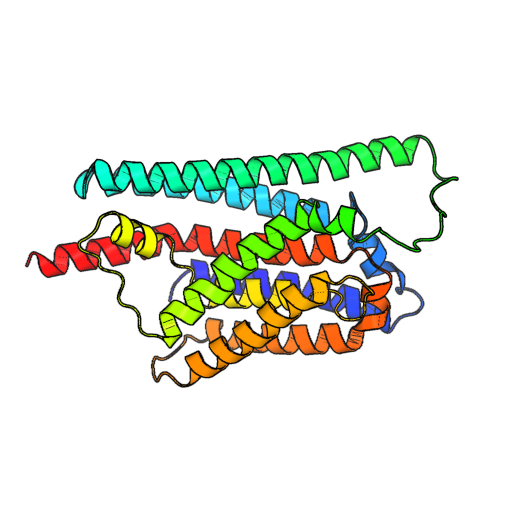 1.00 90.25 139 VAL A O 1
ATOM 1132 N N . ALA A 1 140 ? 8.921 -2.743 2.046 1.00 90.06 140 ALA A N 1
ATOM 1133 C CA . ALA A 1 140 ? 8.156 -3.854 1.482 1.00 90.06 140 ALA A CA 1
ATOM 1134 C C . ALA A 1 140 ? 7.849 -4.935 2.532 1.00 90.06 140 ALA A C 1
ATOM 1136 O O . ALA A 1 140 ? 6.723 -5.429 2.594 1.00 90.06 140 ALA A O 1
ATOM 1137 N N . LEU A 1 141 ? 8.805 -5.261 3.405 1.00 91.69 141 LEU A N 1
ATOM 1138 C CA . LEU A 1 141 ? 8.635 -6.253 4.468 1.00 91.69 141 LEU A CA 1
ATOM 1139 C C . LEU A 1 141 ? 7.649 -5.783 5.545 1.00 91.69 141 LEU A C 1
ATOM 1141 O O . LEU A 1 141 ? 6.737 -6.531 5.910 1.00 91.69 141 LEU A O 1
ATOM 1145 N N . ILE A 1 142 ? 7.787 -4.540 6.020 1.00 92.69 142 ILE A N 1
ATOM 1146 C CA . ILE A 1 142 ? 6.849 -3.939 6.981 1.00 92.69 142 ILE A CA 1
ATOM 1147 C C . ILE A 1 142 ? 5.443 -3.902 6.380 1.00 92.69 142 ILE A C 1
ATOM 1149 O O . ILE A 1 142 ? 4.477 -4.278 7.051 1.00 92.69 142 ILE A O 1
ATOM 1153 N N . CYS A 1 143 ? 5.315 -3.503 5.113 1.00 93.50 143 CYS A N 1
ATOM 1154 C CA . CYS A 1 143 ? 4.019 -3.429 4.456 1.00 93.50 143 CYS A CA 1
ATOM 1155 C C . CYS A 1 143 ? 3.416 -4.814 4.191 1.00 93.50 143 CYS A C 1
ATOM 1157 O O . CYS A 1 143 ? 2.225 -5.012 4.432 1.00 93.50 143 CYS A O 1
ATOM 1159 N N . GLY A 1 144 ? 4.217 -5.789 3.762 1.00 91.94 144 GLY A N 1
ATOM 1160 C CA . GLY A 1 144 ? 3.774 -7.167 3.553 1.00 91.94 144 GLY A CA 1
ATOM 1161 C C . GLY A 1 144 ? 3.253 -7.801 4.844 1.00 91.94 144 GLY A C 1
ATOM 1162 O O . GLY A 1 144 ? 2.141 -8.331 4.886 1.00 91.94 144 GLY A O 1
ATOM 1163 N N . LEU A 1 145 ? 3.993 -7.671 5.945 1.00 93.31 145 LEU A N 1
ATOM 1164 C CA . LEU A 1 145 ? 3.552 -8.197 7.238 1.00 93.31 145 LEU A CA 1
ATOM 1165 C C . LEU A 1 145 ? 2.344 -7.429 7.794 1.00 93.31 145 LEU A C 1
ATOM 1167 O O . LEU A 1 145 ? 1.359 -8.047 8.206 1.00 93.31 145 LEU A O 1
ATOM 1171 N N . GLY A 1 146 ? 2.399 -6.095 7.788 1.00 92.12 146 GLY A N 1
ATOM 1172 C CA . GLY A 1 146 ? 1.406 -5.229 8.428 1.00 92.12 146 GLY A CA 1
ATOM 1173 C C . GLY A 1 146 ? 0.088 -5.088 7.663 1.00 92.12 146 GLY A C 1
ATOM 1174 O O . GLY A 1 146 ? -0.974 -5.095 8.286 1.00 92.12 146 GLY A O 1
ATOM 1175 N N . PHE A 1 147 ? 0.130 -4.990 6.331 1.00 93.62 147 PHE A N 1
ATOM 1176 C CA . PHE A 1 147 ? -1.055 -4.750 5.493 1.00 93.62 147 PHE A CA 1
ATOM 1177 C C . PHE A 1 147 ? -1.600 -5.992 4.799 1.00 93.62 147 PHE A C 1
ATOM 1179 O O . PHE A 1 147 ? -2.781 -5.994 4.448 1.00 93.62 147 PHE A O 1
ATOM 1186 N N . ILE A 1 148 ? -0.789 -7.036 4.605 1.00 93.44 148 ILE A N 1
ATOM 1187 C CA . ILE A 1 148 ? -1.220 -8.255 3.910 1.00 93.44 148 ILE A CA 1
ATOM 1188 C C . ILE A 1 148 ? -1.446 -9.374 4.920 1.00 93.44 148 ILE A C 1
ATOM 1190 O O . ILE A 1 148 ? -2.590 -9.766 5.160 1.00 93.44 148 ILE A O 1
ATOM 1194 N N . VAL A 1 149 ? -0.378 -9.865 5.553 1.00 91.19 149 VAL A N 1
ATOM 1195 C CA . VAL A 1 149 ? -0.441 -11.074 6.388 1.00 91.19 149 VAL A CA 1
ATOM 1196 C C . VAL A 1 149 ? -1.304 -10.850 7.625 1.00 91.19 149 VAL A C 1
ATOM 1198 O O . VAL A 1 149 ? -2.279 -11.570 7.837 1.00 91.19 149 VAL A O 1
ATOM 1201 N N . LEU A 1 150 ? -0.993 -9.837 8.434 1.00 91.38 150 LEU A N 1
ATOM 1202 C CA . LEU A 1 150 ? -1.659 -9.608 9.716 1.00 91.38 150 LEU A CA 1
ATOM 1203 C C . LEU A 1 150 ? -3.189 -9.429 9.601 1.00 91.38 150 LEU A C 1
ATOM 1205 O O . LEU A 1 150 ? -3.916 -10.163 10.280 1.00 91.38 150 LEU A O 1
ATOM 1209 N N . PRO A 1 151 ? -3.735 -8.531 8.754 1.00 90.75 151 PRO A N 1
ATOM 1210 C CA . PRO A 1 151 ? -5.183 -8.331 8.679 1.00 90.75 151 PRO A CA 1
ATOM 1211 C C . PRO A 1 151 ? -5.933 -9.516 8.078 1.00 90.75 151 PRO A C 1
ATOM 1213 O O . PRO A 1 151 ? -7.063 -9.801 8.497 1.00 90.75 151 PRO A O 1
ATOM 1216 N N . LEU A 1 152 ? -5.326 -10.219 7.120 1.00 89.31 152 LEU A N 1
ATOM 1217 C CA . LEU A 1 152 ? -5.947 -11.372 6.484 1.00 89.31 152 LEU A CA 1
ATOM 1218 C C . LEU A 1 152 ? -5.906 -12.611 7.385 1.00 89.31 152 LEU A C 1
ATOM 1220 O O . LEU A 1 152 ? -6.938 -13.265 7.536 1.00 89.31 152 LEU A O 1
ATOM 1224 N N . CYS A 1 153 ? -4.790 -12.881 8.070 1.00 88.50 153 CYS A N 1
ATOM 1225 C CA . CYS A 1 153 ? -4.700 -13.936 9.087 1.00 88.50 153 CYS A CA 1
ATOM 1226 C C . CYS A 1 153 ? -5.706 -13.701 10.213 1.00 88.50 153 CYS A C 1
ATOM 1228 O O . CYS A 1 153 ? -6.449 -14.607 10.592 1.00 88.50 153 CYS A O 1
ATOM 1230 N N . TYR A 1 154 ? -5.808 -12.459 10.690 1.00 88.06 154 TYR A N 1
ATOM 1231 C CA . TYR A 1 154 ? -6.784 -12.080 11.705 1.00 88.06 154 TYR A CA 1
ATOM 1232 C C . TYR A 1 154 ? -8.224 -12.420 11.284 1.00 88.06 154 TYR A C 1
ATOM 1234 O O . TYR A 1 154 ? -9.038 -12.883 12.088 1.00 88.06 154 TYR A O 1
ATOM 1242 N N . LYS A 1 155 ? -8.544 -12.219 10.003 1.00 84.62 155 LYS A N 1
ATOM 1243 C CA . LYS A 1 155 ? -9.852 -12.544 9.427 1.00 84.62 155 LYS A CA 1
ATOM 1244 C C . LYS A 1 155 ? -10.036 -14.047 9.201 1.00 84.62 155 LYS A C 1
ATOM 1246 O O . LYS A 1 155 ? -11.131 -14.546 9.458 1.00 84.62 155 LYS A O 1
ATOM 1251 N N . MET A 1 156 ? -8.993 -14.754 8.763 1.00 84.88 156 MET A N 1
ATOM 1252 C CA . MET A 1 156 ? -9.020 -16.196 8.510 1.00 84.88 156 MET A CA 1
ATOM 1253 C C . MET A 1 156 ? -9.284 -16.986 9.791 1.00 84.88 156 MET A C 1
ATOM 1255 O O . MET A 1 156 ? -10.223 -17.779 9.845 1.00 84.88 156 MET A O 1
ATOM 1259 N N . PHE A 1 157 ? -8.510 -16.707 10.839 1.00 85.19 157 PHE A N 1
ATOM 1260 C CA . PHE A 1 157 ? -8.609 -17.389 12.130 1.00 85.19 157 PHE A CA 1
ATOM 1261 C C . PHE A 1 157 ? -9.760 -16.879 13.005 1.00 85.19 157 PHE A C 1
ATOM 1263 O O . PHE A 1 157 ? -9.928 -17.347 14.127 1.00 85.19 157 PHE A O 1
ATOM 1270 N N . ARG A 1 158 ? -10.554 -15.914 12.512 1.00 81.75 158 ARG A N 1
ATOM 1271 C CA . ARG A 1 158 ? -11.644 -15.265 13.261 1.00 81.75 158 ARG A CA 1
ATOM 1272 C C . ARG A 1 158 ? -11.195 -14.794 14.649 1.00 81.75 158 ARG A C 1
ATOM 1274 O O . ARG A 1 158 ? -11.961 -14.867 15.607 1.00 81.75 158 ARG A O 1
ATOM 1281 N N . LEU A 1 159 ? -9.959 -14.305 14.754 1.00 82.88 159 LEU A N 1
ATOM 1282 C CA . LEU A 1 159 ? -9.436 -13.810 16.021 1.00 82.88 159 LEU A CA 1
ATOM 1283 C C . LEU A 1 159 ? -10.328 -12.658 16.490 1.00 82.88 159 LEU A C 1
ATOM 1285 O O . LEU A 1 159 ? -10.746 -11.814 15.695 1.00 82.88 159 LEU A O 1
ATOM 1289 N N . HIS A 1 160 ? -10.653 -12.616 17.775 1.00 82.50 160 HIS A N 1
ATOM 1290 C CA . HIS A 1 160 ? -11.411 -11.523 18.371 1.00 82.50 160 HIS A CA 1
ATOM 1291 C C . HIS A 1 160 ? -10.437 -10.608 19.117 1.00 82.50 160 HIS A C 1
ATOM 1293 O O . HIS A 1 160 ? -9.763 -11.040 20.043 1.00 82.50 160 HIS A O 1
ATOM 1299 N N . ILE A 1 161 ? -10.337 -9.346 18.687 1.00 84.25 161 ILE A N 1
ATOM 1300 C CA . ILE A 1 161 ? -9.586 -8.307 19.382 1.00 84.25 161 ILE A CA 1
ATOM 1301 C C . ILE A 1 161 ? -10.351 -8.066 20.665 1.00 84.25 161 ILE A C 1
ATOM 1303 O O . ILE A 1 161 ? -11.517 -7.661 20.634 1.00 84.25 161 ILE A O 1
ATOM 1307 N N . ASP A 1 162 ? -9.685 -8.324 21.778 1.00 86.62 16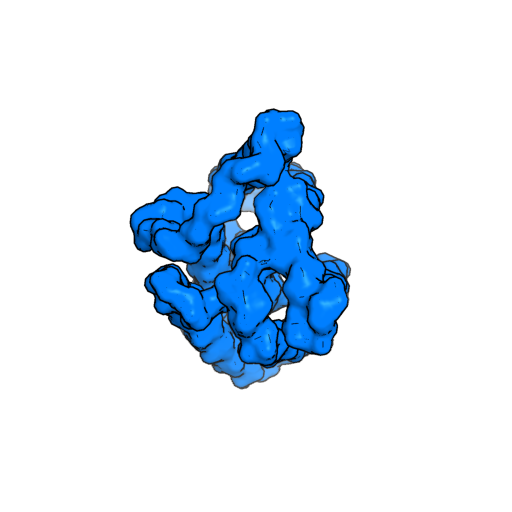2 ASP A N 1
ATOM 1308 C CA . ASP A 1 162 ? -10.228 -8.006 23.076 1.00 86.62 162 ASP A CA 1
ATOM 1309 C C . ASP A 1 162 ? -10.250 -6.485 23.269 1.00 86.62 162 ASP A C 1
ATOM 1311 O O . ASP A 1 162 ? -9.232 -5.836 23.496 1.00 86.62 162 ASP A O 1
ATOM 1315 N N . ILE A 1 163 ? -11.446 -5.913 23.152 1.00 85.19 163 ILE A N 1
ATOM 1316 C CA . ILE A 1 163 ? -11.695 -4.476 23.302 1.00 85.19 163 ILE A CA 1
ATOM 1317 C C . ILE A 1 163 ? -11.599 -4.044 24.778 1.00 85.19 163 ILE A C 1
ATOM 1319 O O . ILE A 1 163 ? -11.566 -2.845 25.054 1.00 85.19 163 ILE A O 1
ATOM 1323 N N . GLN A 1 164 ? -11.544 -4.969 25.741 1.00 86.00 164 GLN A N 1
ATOM 1324 C CA . GLN A 1 164 ? -11.377 -4.609 27.153 1.00 86.00 164 GLN A CA 1
ATOM 1325 C C . GLN A 1 164 ? -9.955 -4.103 27.420 1.00 86.00 164 GLN A C 1
ATOM 1327 O O . GLN A 1 164 ? -9.774 -3.074 28.077 1.00 86.00 164 GLN A O 1
ATOM 1332 N N . ASN A 1 165 ? -8.960 -4.751 26.814 1.00 88.38 165 ASN A N 1
ATOM 1333 C CA . ASN A 1 165 ? -7.554 -4.397 26.947 1.00 88.38 165 ASN A CA 1
ATOM 1334 C C . ASN A 1 165 ? -7.170 -3.120 26.174 1.00 88.38 165 ASN A C 1
ATOM 1336 O O . ASN A 1 165 ? -7.586 -2.901 25.034 1.00 88.38 165 ASN A O 1
ATOM 1340 N N . HIS A 1 166 ? -6.303 -2.285 26.763 1.00 86.25 166 HIS A N 1
ATOM 1341 C CA . HIS A 1 166 ? -5.823 -1.042 26.134 1.00 86.25 166 HIS A CA 1
ATOM 1342 C C . HIS A 1 166 ? -5.095 -1.291 24.806 1.00 86.25 166 HIS A C 1
ATOM 1344 O O . HIS A 1 166 ? -5.325 -0.567 23.839 1.00 86.25 166 HIS A O 1
ATOM 1350 N N . LEU A 1 167 ? -4.273 -2.344 24.739 1.00 85.56 167 LEU A N 1
ATOM 1351 C CA . LEU A 1 167 ? -3.610 -2.762 23.502 1.00 85.56 167 LEU A CA 1
ATOM 1352 C C . LEU A 1 167 ? -4.617 -3.198 22.437 1.00 85.56 167 LEU A C 1
ATOM 1354 O O . LEU A 1 167 ? -4.477 -2.820 21.278 1.00 85.56 167 LEU A O 1
ATOM 1358 N N . GLY A 1 168 ? -5.663 -3.933 22.819 1.00 87.50 168 GLY A N 1
ATOM 1359 C CA . GLY A 1 168 ? -6.704 -4.348 21.884 1.00 87.50 168 GLY A CA 1
ATOM 1360 C C . GLY A 1 168 ? -7.499 -3.165 21.330 1.00 87.50 168 GLY A C 1
ATOM 1361 O O . GLY A 1 168 ? -7.741 -3.104 20.126 1.00 87.50 168 GLY A O 1
ATOM 1362 N N . LYS A 1 169 ? -7.811 -2.160 22.160 1.00 88.88 169 LYS A N 1
ATOM 1363 C CA . LYS A 1 169 ? -8.403 -0.888 21.700 1.00 88.88 169 LYS A CA 1
ATOM 1364 C C . LYS A 1 169 ? -7.529 -0.203 20.643 1.00 88.88 169 LYS A C 1
ATOM 1366 O O . LYS A 1 169 ? -8.043 0.195 19.599 1.00 88.88 169 LYS A O 1
ATOM 1371 N N . SER A 1 170 ? -6.219 -0.114 20.874 1.00 88.06 170 SER A N 1
ATOM 1372 C CA . SER A 1 170 ? -5.278 0.468 19.906 1.00 88.06 170 SER A CA 1
ATOM 1373 C C . SER A 1 170 ? -5.187 -0.362 18.622 1.00 88.06 170 SER A C 1
ATOM 1375 O O . SER A 1 170 ? -5.336 0.182 17.530 1.00 88.06 170 SER A O 1
ATOM 1377 N N . LEU A 1 171 ? -5.035 -1.686 18.730 1.00 89.19 171 LEU A N 1
ATOM 1378 C CA . LEU A 1 171 ? -4.995 -2.594 17.576 1.00 89.19 171 LEU A CA 1
ATOM 1379 C C . LEU A 1 171 ? -6.277 -2.529 16.738 1.00 89.19 171 LEU A C 1
ATOM 1381 O O . LEU A 1 171 ? -6.219 -2.657 15.518 1.00 89.19 171 LEU A O 1
ATOM 1385 N N . PHE A 1 172 ? -7.432 -2.296 17.366 1.00 91.06 172 PHE A N 1
ATOM 1386 C CA . PHE A 1 172 ? -8.689 -2.109 16.647 1.00 91.06 172 PHE A CA 1
ATOM 1387 C C . PHE A 1 172 ? -8.685 -0.840 15.784 1.00 91.06 172 PHE A C 1
ATOM 1389 O O . PHE A 1 172 ? -9.191 -0.866 14.663 1.00 91.06 172 PHE A O 1
ATOM 1396 N N . ILE A 1 173 ? -8.100 0.255 16.278 1.00 90.94 173 ILE A N 1
ATOM 1397 C CA . ILE A 1 173 ? -8.002 1.527 15.544 1.00 90.94 173 ILE A CA 1
ATOM 1398 C C . ILE A 1 173 ? -7.065 1.390 14.350 1.00 90.94 173 ILE A C 1
ATOM 1400 O O . ILE A 1 173 ? -7.420 1.777 13.237 1.00 90.94 173 ILE A O 1
ATOM 1404 N N . PHE A 1 174 ? -5.903 0.781 14.578 1.00 91.69 174 PHE A N 1
ATOM 1405 C CA . PHE A 1 174 ? -4.861 0.598 13.571 1.00 91.69 174 PHE A CA 1
ATOM 1406 C C . PHE A 1 174 ? -5.091 -0.608 12.657 1.00 91.69 174 PHE A C 1
ATOM 1408 O O . PHE A 1 174 ? -4.228 -0.937 11.850 1.00 91.69 174 PHE A O 1
ATOM 1415 N N . LYS A 1 175 ? -6.239 -1.282 12.737 1.00 91.25 175 LYS A N 1
ATOM 1416 C CA . LYS A 1 175 ? -6.538 -2.410 11.859 1.00 91.25 175 LYS A CA 1
ATOM 1417 C C . LYS A 1 175 ? -6.784 -1.926 10.418 1.00 91.25 175 LYS A C 1
ATOM 1419 O O . LYS A 1 175 ? -7.760 -1.197 10.206 1.00 91.25 175 LYS A O 1
ATOM 1424 N N . PRO A 1 176 ? -5.991 -2.368 9.423 1.00 92.25 176 PRO A N 1
ATOM 1425 C CA . PRO A 1 176 ? -6.239 -2.021 8.030 1.00 92.25 176 PRO A CA 1
ATOM 1426 C C . PRO A 1 176 ? -7.454 -2.776 7.482 1.00 92.25 176 PRO A C 1
ATOM 1428 O O . PRO A 1 176 ? -7.787 -3.889 7.920 1.00 92.25 176 PRO A O 1
ATOM 1431 N N . ARG A 1 177 ? -8.156 -2.149 6.540 1.00 90.62 177 ARG A N 1
ATOM 1432 C CA . ARG A 1 177 ? -9.289 -2.758 5.835 1.00 90.62 177 ARG A CA 1
ATOM 1433 C C . ARG A 1 177 ? -8.864 -3.448 4.550 1.00 90.62 177 ARG A C 1
ATOM 1435 O O . ARG A 1 177 ? -7.733 -3.368 4.098 1.00 90.62 177 ARG A O 1
ATOM 1442 N N . LEU A 1 178 ? -9.846 -4.099 3.928 1.00 91.62 178 LEU A N 1
ATOM 1443 C CA . LEU A 1 178 ? -9.633 -4.836 2.694 1.00 91.62 178 LEU A CA 1
ATOM 1444 C C . LEU A 1 178 ? -9.100 -3.943 1.566 1.00 91.62 178 LEU A C 1
ATOM 1446 O O . LEU A 1 178 ? -8.227 -4.388 0.847 1.00 91.62 178 LEU A O 1
ATOM 1450 N N . THR A 1 179 ? -9.550 -2.689 1.437 1.00 93.38 179 THR A N 1
ATOM 1451 C CA . THR A 1 179 ? -9.035 -1.778 0.400 1.00 93.38 179 THR A CA 1
ATOM 1452 C C . THR A 1 179 ? -7.539 -1.505 0.553 1.00 93.38 179 THR A C 1
ATOM 1454 O O . THR A 1 179 ? -6.804 -1.699 -0.410 1.00 93.38 179 THR A O 1
ATOM 1457 N N . SER A 1 180 ? -7.065 -1.114 1.742 1.00 94.94 180 SER A N 1
ATOM 1458 C CA . SER A 1 180 ? -5.630 -0.893 1.980 1.00 94.94 180 SER A CA 1
ATOM 1459 C C . SER A 1 180 ? -4.823 -2.185 1.811 1.00 94.94 180 SER A C 1
ATOM 1461 O O . SER A 1 180 ? -3.766 -2.161 1.184 1.00 94.94 180 SER A O 1
ATOM 1463 N N . THR A 1 181 ? -5.360 -3.329 2.249 1.00 95.38 181 THR A N 1
ATOM 1464 C CA . THR A 1 181 ? -4.769 -4.653 1.994 1.00 95.38 181 THR A CA 1
ATOM 1465 C C . THR A 1 181 ? -4.657 -4.983 0.501 1.00 95.38 181 THR A C 1
ATOM 1467 O O . THR A 1 181 ? -3.610 -5.452 0.067 1.00 95.38 181 THR A O 1
ATOM 1470 N N . THR A 1 182 ? -5.694 -4.735 -0.303 1.00 95.81 182 THR A N 1
ATOM 1471 C CA . THR A 1 182 ? -5.684 -5.016 -1.750 1.00 95.81 182 THR A CA 1
ATOM 1472 C C . THR A 1 182 ? -4.701 -4.111 -2.497 1.00 95.81 182 THR A C 1
ATOM 1474 O O . THR A 1 182 ? -4.012 -4.568 -3.409 1.00 95.81 182 THR A O 1
ATOM 1477 N N . ILE A 1 183 ? -4.581 -2.844 -2.088 1.00 97.06 183 ILE A N 1
ATOM 1478 C CA . ILE A 1 183 ? -3.586 -1.918 -2.650 1.00 97.06 183 ILE A CA 1
ATOM 1479 C C . ILE A 1 183 ? -2.166 -2.384 -2.290 1.00 97.06 183 ILE A C 1
ATOM 1481 O O . ILE A 1 183 ? -1.310 -2.447 -3.168 1.00 97.06 183 ILE A O 1
ATOM 1485 N N . ALA A 1 184 ? -1.921 -2.789 -1.039 1.00 96.50 184 ALA A N 1
ATOM 1486 C CA . ALA A 1 184 ? -0.627 -3.341 -0.628 1.00 96.50 184 ALA A CA 1
ATOM 1487 C C . ALA A 1 184 ? -0.287 -4.647 -1.373 1.00 96.50 184 ALA A C 1
ATOM 1489 O O . ALA A 1 184 ? 0.849 -4.836 -1.796 1.00 96.50 184 ALA A O 1
ATOM 1490 N N . LEU A 1 185 ? -1.275 -5.517 -1.602 1.00 96.06 185 LEU A N 1
ATOM 1491 C CA . LEU A 1 185 ? -1.115 -6.714 -2.433 1.00 96.06 185 LEU A CA 1
ATOM 1492 C C . LEU A 1 185 ? -0.752 -6.376 -3.880 1.00 96.06 185 LEU A C 1
ATOM 1494 O O . LEU A 1 185 ? 0.092 -7.042 -4.477 1.00 96.06 185 LEU A O 1
ATOM 1498 N N . THR A 1 186 ? -1.356 -5.321 -4.425 1.00 96.50 186 THR A N 1
ATOM 1499 C CA . THR A 1 186 ? -1.006 -4.807 -5.753 1.00 96.50 186 THR A CA 1
ATOM 1500 C C . THR A 1 186 ? 0.435 -4.301 -5.778 1.00 96.50 186 THR A C 1
ATOM 1502 O O . THR A 1 186 ? 1.168 -4.619 -6.705 1.00 96.50 186 THR A O 1
ATOM 1505 N N . ALA A 1 187 ? 0.890 -3.607 -4.730 1.00 95.12 187 ALA A N 1
ATOM 1506 C CA . ALA A 1 187 ? 2.292 -3.207 -4.603 1.00 95.12 187 ALA A CA 1
ATOM 1507 C C . ALA A 1 187 ? 3.241 -4.418 -4.619 1.00 95.12 187 ALA A C 1
ATOM 1509 O O . ALA A 1 187 ? 4.278 -4.384 -5.280 1.00 95.12 187 ALA A O 1
ATOM 1510 N N . SER A 1 188 ? 2.893 -5.515 -3.936 1.00 93.38 188 SER A N 1
ATOM 1511 C CA . SER A 1 188 ? 3.678 -6.754 -4.003 1.00 93.38 188 SER A CA 1
ATOM 1512 C C . SER A 1 188 ? 3.678 -7.356 -5.412 1.00 93.38 188 SER A C 1
ATOM 1514 O O . SER A 1 188 ? 4.730 -7.786 -5.867 1.00 93.38 188 SER A O 1
ATOM 1516 N N . ALA A 1 189 ? 2.554 -7.306 -6.137 1.00 92.50 189 ALA A N 1
ATOM 1517 C CA . ALA A 1 189 ? 2.464 -7.795 -7.518 1.00 92.50 189 ALA A CA 1
ATOM 1518 C C . ALA A 1 189 ? 3.379 -7.048 -8.508 1.00 92.50 189 ALA A C 1
ATOM 1520 O O . ALA A 1 189 ? 3.751 -7.618 -9.527 1.00 92.50 189 ALA A O 1
ATOM 1521 N N . PHE A 1 190 ? 3.771 -5.807 -8.202 1.00 89.06 190 PHE A N 1
ATOM 1522 C CA . PHE A 1 190 ? 4.695 -5.002 -9.012 1.00 89.06 190 PHE A CA 1
ATOM 1523 C C . PHE A 1 190 ? 6.184 -5.345 -8.804 1.00 89.06 190 PHE A C 1
ATOM 1525 O O . PHE A 1 190 ? 7.053 -4.680 -9.364 1.00 89.06 190 PHE A O 1
ATOM 1532 N N . HIS A 1 191 ? 6.503 -6.372 -8.015 1.00 87.44 191 HIS A N 1
ATOM 1533 C CA . HIS A 1 191 ? 7.876 -6.836 -7.822 1.00 87.44 191 HIS A CA 1
ATOM 1534 C C . HIS A 1 191 ? 8.373 -7.677 -9.025 1.00 87.44 191 HIS A C 1
ATOM 1536 O O . HIS A 1 191 ? 7.623 -8.511 -9.526 1.00 87.44 191 HIS A O 1
ATOM 1542 N N . PRO A 1 192 ? 9.631 -7.546 -9.494 1.00 81.88 192 PRO A N 1
ATOM 1543 C CA . PRO A 1 192 ? 10.185 -8.225 -10.665 1.00 81.88 192 PRO A CA 1
ATOM 1544 C C . PRO A 1 192 ? 10.497 -9.690 -10.355 1.00 81.88 192 PRO A C 1
ATOM 1546 O O . PRO A 1 192 ? 11.649 -10.089 -10.167 1.00 81.88 192 PRO A O 1
ATOM 1549 N N . TYR A 1 193 ? 9.477 -10.534 -10.334 1.00 82.25 193 TYR A N 1
ATOM 1550 C CA . TYR A 1 193 ? 9.650 -11.952 -10.015 1.00 82.25 193 TYR A CA 1
ATOM 1551 C C . TYR A 1 193 ? 10.589 -12.715 -10.961 1.00 82.25 193 TYR A C 1
ATOM 1553 O O . TYR A 1 193 ? 11.076 -13.780 -10.603 1.00 82.25 193 TYR A O 1
ATOM 1561 N N . PHE A 1 194 ? 10.864 -12.166 -12.145 1.00 78.75 194 PHE A N 1
ATOM 1562 C CA . PHE A 1 194 ? 11.787 -12.742 -13.123 1.00 78.75 194 PHE A CA 1
ATOM 1563 C C . PHE A 1 194 ? 13.243 -12.287 -12.944 1.00 78.75 194 PHE A C 1
ATOM 1565 O O . PHE A 1 194 ? 14.108 -12.693 -13.718 1.00 78.75 194 PHE A O 1
ATOM 1572 N N . SER A 1 195 ? 13.516 -11.395 -11.986 1.00 75.69 195 SER A N 1
ATOM 1573 C CA . SER A 1 195 ? 14.870 -10.919 -11.707 1.00 75.69 195 SER A CA 1
ATOM 1574 C C . SER A 1 195 ? 15.637 -11.938 -10.868 1.00 75.69 195 SER A C 1
ATOM 1576 O O . SER A 1 195 ? 15.063 -12.672 -10.062 1.00 75.69 195 SER A O 1
ATOM 1578 N N . ASN A 1 196 ? 16.963 -11.935 -10.988 1.00 71.12 196 ASN A N 1
ATOM 1579 C CA . ASN A 1 196 ? 17.840 -12.769 -10.167 1.00 71.12 196 ASN A CA 1
ATOM 1580 C C . ASN A 1 196 ? 17.956 -12.255 -8.718 1.00 71.12 196 ASN A C 1
ATOM 1582 O O . ASN A 1 196 ? 19.008 -12.417 -8.121 1.00 71.12 196 ASN A O 1
ATOM 1586 N N . ILE A 1 197 ? 16.921 -11.632 -8.139 1.00 72.19 197 ILE A N 1
ATOM 1587 C CA . ILE A 1 197 ? 16.926 -11.069 -6.781 1.00 72.19 197 ILE A CA 1
ATOM 1588 C C . ILE A 1 197 ? 16.009 -11.916 -5.880 1.00 72.19 197 ILE A C 1
ATOM 1590 O O . ILE A 1 197 ? 14.815 -11.735 -5.902 1.00 72.19 197 ILE A O 1
ATOM 1594 N N . SER A 1 198 ? 16.526 -12.848 -5.085 1.00 72.25 198 SER A N 1
ATOM 1595 C CA . SER A 1 198 ? 16.028 -13.640 -3.936 1.00 72.25 198 SER A CA 1
ATOM 1596 C C . SER A 1 198 ? 15.002 -12.958 -3.046 1.00 72.25 198 SER A C 1
ATOM 1598 O O . SER A 1 198 ? 14.235 -13.659 -2.390 1.00 72.25 198 SER A O 1
ATOM 1600 N N . SER A 1 199 ? 14.917 -11.628 -3.006 1.00 75.06 199 SER A N 1
ATOM 1601 C CA . SER A 1 199 ? 13.755 -10.979 -2.395 1.00 75.06 199 SER A CA 1
ATOM 1602 C C . SER A 1 199 ? 12.450 -11.304 -3.129 1.00 75.06 199 SER A C 1
ATOM 1604 O O . SER A 1 199 ? 11.383 -11.246 -2.514 1.00 75.06 199 SER A O 1
ATOM 1606 N N . HIS A 1 200 ? 12.525 -11.759 -4.383 1.00 79.44 200 HIS A N 1
ATOM 1607 C CA . HIS A 1 200 ? 11.409 -12.312 -5.135 1.00 79.44 200 HIS A CA 1
ATOM 1608 C C . HIS A 1 200 ? 10.748 -13.468 -4.389 1.00 79.44 200 HIS A C 1
ATOM 1610 O O . HIS A 1 200 ? 9.525 -13.540 -4.401 1.00 79.44 200 HIS A O 1
ATOM 1616 N N . TYR A 1 201 ? 11.495 -14.312 -3.665 1.00 85.19 201 TYR A N 1
ATOM 1617 C CA . TYR A 1 201 ? 10.902 -15.393 -2.870 1.00 85.19 201 TYR A CA 1
ATOM 1618 C C . TYR A 1 201 ? 10.049 -14.857 -1.716 1.00 85.19 201 TYR A C 1
ATOM 1620 O O . TYR A 1 201 ? 8.970 -15.370 -1.435 1.00 85.19 201 TYR A O 1
ATOM 1628 N N . ILE A 1 202 ? 10.490 -13.792 -1.051 1.00 86.75 202 ILE A N 1
ATOM 1629 C CA . ILE A 1 202 ? 9.721 -13.196 0.048 1.00 86.75 202 ILE A CA 1
ATOM 1630 C C . ILE A 1 202 ? 8.469 -12.512 -0.512 1.00 86.75 202 ILE A C 1
ATOM 1632 O O . ILE A 1 202 ? 7.356 -12.754 -0.043 1.00 86.75 202 ILE A O 1
ATOM 1636 N N . ASN A 1 203 ? 8.630 -11.713 -1.568 1.00 87.31 203 ASN A N 1
ATOM 1637 C CA . ASN A 1 203 ? 7.516 -11.017 -2.206 1.00 87.31 203 ASN A CA 1
ATOM 1638 C C . ASN A 1 203 ? 6.521 -11.979 -2.873 1.00 87.31 203 ASN A C 1
ATOM 1640 O O . ASN A 1 203 ? 5.328 -11.678 -2.904 1.00 87.31 203 ASN A O 1
ATOM 1644 N N . ILE A 1 204 ? 6.963 -13.132 -3.395 1.00 90.50 204 ILE A N 1
ATOM 1645 C CA . ILE A 1 204 ? 6.063 -14.115 -4.018 1.00 90.50 204 ILE A CA 1
ATOM 1646 C C . ILE A 1 204 ? 5.293 -14.869 -2.941 1.00 90.50 204 ILE A C 1
ATOM 1648 O O . ILE A 1 204 ? 4.102 -15.115 -3.109 1.00 90.50 204 ILE A O 1
ATOM 1652 N N . ILE A 1 205 ? 5.922 -15.153 -1.793 1.00 91.38 205 ILE A N 1
ATOM 1653 C CA . ILE A 1 205 ? 5.223 -15.699 -0.627 1.00 91.38 205 ILE A CA 1
ATOM 1654 C C . ILE A 1 205 ? 4.149 -14.713 -0.169 1.00 91.38 205 ILE A C 1
ATOM 1656 O O . ILE A 1 205 ? 3.011 -15.136 0.030 1.00 91.38 205 ILE A O 1
ATOM 1660 N N . PHE A 1 206 ? 4.448 -13.415 -0.046 1.00 92.25 206 PHE A N 1
ATOM 1661 C CA . PHE A 1 206 ? 3.435 -12.418 0.321 1.00 92.25 206 PHE A CA 1
ATOM 1662 C C . PHE A 1 206 ? 2.301 -12.318 -0.702 1.00 92.25 206 PHE A C 1
ATOM 1664 O O . PHE A 1 206 ? 1.135 -12.327 -0.303 1.00 92.25 206 PHE A O 1
ATOM 1671 N N . LEU A 1 207 ? 2.617 -12.289 -1.998 1.00 94.44 207 LEU A N 1
ATOM 1672 C CA . LEU A 1 207 ? 1.609 -12.228 -3.055 1.00 94.44 207 LEU A CA 1
ATOM 1673 C C . LEU A 1 207 ? 0.717 -13.476 -3.058 1.00 94.44 207 LEU A C 1
ATOM 1675 O O . LEU A 1 207 ? -0.504 -13.352 -2.995 1.00 94.44 207 LEU A O 1
ATOM 1679 N N . CYS A 1 208 ? 1.308 -14.673 -3.086 1.00 94.44 208 CYS A N 1
ATOM 1680 C CA . CYS A 1 208 ? 0.571 -15.934 -3.137 1.00 94.44 208 CYS A CA 1
ATOM 1681 C C . CYS A 1 208 ? -0.225 -16.178 -1.851 1.00 94.44 208 CYS A C 1
ATOM 1683 O O . CYS A 1 208 ? -1.420 -16.467 -1.914 1.00 94.44 208 CYS A O 1
ATOM 1685 N N . SER A 1 209 ? 0.401 -16.032 -0.678 1.00 93.38 209 SER A N 1
ATOM 1686 C CA . SER A 1 209 ? -0.298 -16.221 0.600 1.00 93.38 209 SER A CA 1
ATOM 1687 C C . SER A 1 209 ? -1.410 -15.191 0.781 1.00 93.38 209 SER A C 1
ATOM 1689 O O . SER A 1 209 ? -2.527 -15.559 1.139 1.00 93.38 209 SER A O 1
ATOM 1691 N N . GLY A 1 210 ? -1.160 -13.920 0.467 1.00 93.44 210 GLY A N 1
ATOM 1692 C CA . GLY A 1 210 ? -2.167 -12.876 0.574 1.00 93.44 210 GLY A CA 1
ATOM 1693 C C . GLY A 1 210 ? -3.304 -13.028 -0.437 1.00 93.44 210 GLY A C 1
ATOM 1694 O O . GLY A 1 210 ? -4.457 -12.845 -0.055 1.00 93.44 210 GLY A O 1
ATOM 1695 N N . ALA A 1 211 ? -3.030 -13.451 -1.675 1.00 94.00 211 ALA A N 1
ATOM 1696 C CA . ALA A 1 211 ? -4.069 -13.779 -2.653 1.00 94.00 211 ALA A CA 1
ATOM 1697 C C . ALA A 1 211 ? -4.936 -14.960 -2.183 1.00 94.00 211 ALA A C 1
ATOM 1699 O O . ALA A 1 211 ? -6.164 -14.854 -2.181 1.00 94.00 211 ALA A O 1
ATOM 1700 N N . CYS A 1 212 ? -4.322 -16.047 -1.701 1.00 92.88 212 CYS A N 1
ATOM 1701 C CA . CYS A 1 212 ? -5.040 -17.190 -1.129 1.00 92.88 212 CYS A CA 1
ATOM 1702 C C . CYS A 1 212 ? -5.910 -16.777 0.066 1.00 92.88 212 CYS A C 1
ATOM 1704 O O . CYS A 1 212 ? -7.084 -17.142 0.140 1.00 92.88 212 CYS A O 1
ATOM 1706 N N . LEU A 1 213 ? -5.365 -15.976 0.984 1.00 90.88 213 LEU A N 1
ATOM 1707 C CA . LEU A 1 213 ? -6.107 -15.488 2.142 1.00 90.88 213 LEU A CA 1
ATOM 1708 C C . LEU A 1 213 ? -7.239 -14.529 1.747 1.00 90.88 213 LEU A C 1
ATOM 1710 O O . LEU A 1 213 ? -8.310 -14.562 2.356 1.00 90.88 213 LEU A O 1
ATOM 1714 N N . LEU A 1 214 ? -7.034 -13.687 0.732 1.00 91.06 214 LEU A N 1
ATOM 1715 C CA . LEU A 1 214 ? -8.050 -12.779 0.207 1.00 91.06 214 LEU A CA 1
ATOM 1716 C C . LEU A 1 214 ? -9.209 -13.564 -0.422 1.00 91.06 214 LEU A C 1
ATOM 1718 O O . LEU A 1 214 ? -10.362 -13.304 -0.062 1.00 91.06 214 LEU A O 1
ATOM 1722 N N . LEU A 1 215 ? -8.906 -14.576 -1.246 1.00 90.50 215 LEU A N 1
ATOM 1723 C CA . LEU A 1 215 ? -9.883 -15.510 -1.821 1.00 90.50 215 LEU A CA 1
ATOM 1724 C C . LEU A 1 215 ? -10.637 -16.295 -0.743 1.00 90.50 215 LEU A C 1
ATOM 1726 O O . LEU A 1 215 ? -11.863 -16.370 -0.781 1.00 90.50 215 LEU A O 1
ATOM 1730 N N . TYR A 1 216 ? -9.939 -16.821 0.266 1.00 89.31 216 TYR A N 1
ATOM 1731 C CA . TYR A 1 216 ? -10.593 -17.464 1.409 1.00 89.31 216 TYR A CA 1
ATOM 1732 C C . TYR A 1 216 ? -11.542 -16.493 2.116 1.00 89.31 216 TYR A C 1
ATOM 1734 O O . TYR A 1 216 ? -12.672 -16.830 2.474 1.00 89.31 216 TYR A O 1
ATOM 1742 N N . SER A 1 217 ? -11.115 -15.240 2.274 1.00 85.12 217 SER A N 1
ATOM 1743 C CA . SER A 1 217 ? -11.937 -14.226 2.912 1.00 85.12 217 SER A CA 1
ATOM 1744 C C . SER A 1 217 ? -13.231 -13.945 2.137 1.00 85.12 217 SER A C 1
ATOM 1746 O O . SER A 1 217 ? -14.248 -13.657 2.772 1.00 85.12 217 SER A O 1
ATOM 1748 N N . LEU A 1 218 ? -13.237 -14.095 0.806 1.00 83.25 218 LEU A N 1
ATOM 1749 C CA . LEU A 1 218 ? -14.435 -13.962 -0.033 1.00 83.25 218 LEU A CA 1
ATOM 1750 C C . LEU A 1 218 ? -15.505 -15.024 0.257 1.00 83.25 218 LEU A C 1
ATOM 1752 O O . LEU A 1 218 ? -16.690 -14.745 0.101 1.00 83.25 218 LEU A O 1
ATOM 1756 N N . GLN A 1 219 ? -15.116 -16.208 0.735 1.00 82.50 219 GLN A N 1
ATOM 1757 C CA . GLN A 1 219 ? -16.056 -17.286 1.074 1.00 82.50 219 GLN A CA 1
ATOM 1758 C C . GLN A 1 219 ? -16.862 -16.992 2.351 1.00 82.50 219 GLN A C 1
ATOM 1760 O O . GLN A 1 219 ? -17.915 -17.585 2.597 1.00 82.50 219 GLN A O 1
ATOM 1765 N N . SER A 1 220 ? -16.390 -16.059 3.181 1.00 75.50 220 SER A N 1
ATOM 1766 C CA . SER A 1 220 ? -17.136 -15.586 4.343 1.00 75.50 220 SER A CA 1
ATOM 1767 C C . SER A 1 220 ? -18.316 -14.733 3.874 1.00 75.50 220 SER A C 1
ATOM 1769 O O . SER A 1 220 ? -18.105 -13.666 3.308 1.00 75.50 220 SER A O 1
ATOM 1771 N N . LYS A 1 221 ? -19.555 -15.177 4.144 1.00 57.25 221 LYS A N 1
ATOM 1772 C CA . LYS A 1 221 ? -20.847 -14.583 3.711 1.00 57.25 221 LYS A CA 1
ATOM 1773 C C . LYS A 1 221 ? -21.112 -13.120 4.140 1.00 57.25 221 LYS A C 1
ATOM 1775 O O . LYS A 1 221 ? -22.252 -12.664 4.095 1.00 57.25 221 LYS A O 1
ATOM 1780 N N . LYS A 1 222 ? -20.109 -12.365 4.595 1.00 61.66 222 LYS A N 1
ATOM 1781 C CA . LYS A 1 222 ? -20.242 -10.930 4.866 1.00 61.66 222 LYS A CA 1
ATOM 1782 C C . LYS A 1 222 ? -20.070 -10.153 3.563 1.00 61.66 222 LYS A C 1
ATOM 1784 O O . LYS A 1 222 ? -19.023 -10.211 2.932 1.00 61.66 222 LYS A O 1
ATOM 1789 N N . THR A 1 223 ? -21.116 -9.421 3.195 1.00 65.75 223 THR A N 1
ATOM 1790 C CA . THR A 1 223 ? -21.219 -8.597 1.987 1.00 65.75 223 THR A CA 1
ATOM 1791 C C . THR A 1 223 ? -20.118 -7.536 1.946 1.00 65.75 223 THR A C 1
ATOM 1793 O O . THR A 1 223 ? -20.172 -6.554 2.690 1.00 65.75 223 THR A O 1
ATOM 1796 N N . TYR A 1 224 ? -19.115 -7.728 1.087 1.00 83.38 224 TYR A N 1
ATOM 1797 C CA . TYR A 1 224 ? -18.215 -6.650 0.677 1.00 83.38 224 TYR A CA 1
ATOM 1798 C C . TYR A 1 224 ? -19.001 -5.589 -0.094 1.00 83.38 224 TYR A C 1
ATOM 1800 O O . TYR A 1 224 ? -20.000 -5.901 -0.745 1.00 83.38 224 TYR A O 1
ATOM 1808 N N . GLY A 1 225 ? -18.573 -4.332 0.001 1.00 86.69 225 GLY A N 1
ATOM 1809 C CA . GLY A 1 225 ? -19.131 -3.266 -0.816 1.00 86.69 225 GLY A CA 1
ATOM 1810 C C . GLY A 1 225 ? -18.643 -3.346 -2.262 1.00 86.69 225 GLY A C 1
ATOM 1811 O O . GLY A 1 225 ? -17.730 -4.096 -2.610 1.00 86.69 225 GLY A O 1
ATOM 1812 N N . PHE A 1 226 ? -19.268 -2.539 -3.120 1.00 90.81 226 PHE A N 1
ATOM 1813 C CA . PHE A 1 226 ? -18.922 -2.438 -4.538 1.00 90.81 226 PHE A CA 1
ATOM 1814 C C . PHE A 1 226 ? -17.438 -2.101 -4.765 1.00 90.81 226 PHE A C 1
ATOM 1816 O O . PHE A 1 226 ? -16.782 -2.741 -5.581 1.00 90.81 226 PHE A O 1
ATOM 1823 N N . TYR A 1 227 ? -16.892 -1.134 -4.019 1.00 91.62 227 TYR A N 1
ATOM 1824 C CA . TYR A 1 227 ? -15.506 -0.687 -4.190 1.00 91.62 227 TYR A CA 1
ATOM 1825 C C . TYR A 1 227 ? -14.490 -1.752 -3.787 1.00 91.62 227 TYR A C 1
ATOM 1827 O O . TYR A 1 227 ? -13.456 -1.881 -4.431 1.00 91.62 227 TYR A O 1
ATOM 1835 N N . GLU A 1 228 ? -14.776 -2.550 -2.761 1.00 91.56 228 GLU A N 1
ATOM 1836 C CA . GLU A 1 228 ? -13.921 -3.674 -2.399 1.00 91.56 228 GLU A CA 1
ATOM 1837 C C . GLU A 1 228 ? -13.831 -4.691 -3.545 1.00 91.56 228 GLU A C 1
ATOM 1839 O O . GLU A 1 228 ? -12.726 -5.112 -3.887 1.00 91.56 228 GLU A O 1
ATOM 1844 N N . TYR A 1 229 ? -14.958 -5.039 -4.181 1.00 92.00 229 TYR A N 1
ATOM 1845 C CA . TYR A 1 229 ? -14.959 -5.909 -5.363 1.00 92.00 229 TYR A CA 1
ATOM 1846 C C . TYR A 1 229 ? -14.231 -5.285 -6.551 1.00 92.00 229 TYR A C 1
ATOM 1848 O O . TYR A 1 229 ? -13.407 -5.956 -7.171 1.00 92.00 229 TYR A O 1
ATOM 1856 N N . ALA A 1 230 ? -14.476 -4.005 -6.835 1.00 94.50 230 ALA A N 1
ATOM 1857 C CA . ALA A 1 230 ? -13.779 -3.290 -7.898 1.00 94.50 230 ALA A CA 1
ATOM 1858 C C . ALA A 1 230 ? -12.257 -3.310 -7.678 1.00 94.50 230 ALA A C 1
ATOM 1860 O O . ALA A 1 230 ? -11.510 -3.669 -8.584 1.00 94.50 230 ALA A O 1
ATOM 1861 N N . ASN A 1 231 ? -11.792 -3.036 -6.456 1.00 95.62 231 ASN A N 1
ATOM 1862 C CA . ASN A 1 231 ? -10.368 -3.071 -6.123 1.00 95.62 231 ASN A CA 1
ATOM 1863 C C . ASN A 1 231 ? -9.772 -4.479 -6.271 1.00 95.62 231 ASN A C 1
ATOM 1865 O O . ASN A 1 231 ? -8.630 -4.610 -6.702 1.00 95.62 231 ASN A O 1
ATOM 1869 N N . MET A 1 232 ? -10.526 -5.537 -5.955 1.00 94.69 232 MET A N 1
ATOM 1870 C CA . MET A 1 232 ? -10.078 -6.920 -6.174 1.00 94.69 232 MET A CA 1
ATOM 1871 C C . MET A 1 232 ? -9.950 -7.263 -7.666 1.00 94.69 232 MET A C 1
ATOM 1873 O O . MET A 1 232 ? -8.998 -7.940 -8.051 1.00 94.69 232 MET A O 1
ATOM 1877 N N . ILE A 1 233 ? -10.855 -6.763 -8.513 1.00 95.31 233 ILE A N 1
ATOM 1878 C CA . ILE A 1 233 ? -10.743 -6.899 -9.975 1.00 95.31 233 ILE A CA 1
ATOM 1879 C C . ILE A 1 233 ? -9.508 -6.148 -10.483 1.00 95.31 233 ILE A C 1
ATOM 1881 O O . ILE A 1 233 ? -8.732 -6.704 -11.256 1.00 95.31 233 ILE A O 1
ATOM 1885 N N . LEU A 1 234 ? -9.281 -4.919 -10.011 1.00 96.38 234 LEU A N 1
ATOM 1886 C CA . LEU A 1 234 ? -8.095 -4.132 -10.362 1.00 96.38 234 LEU A CA 1
ATOM 1887 C C . LEU A 1 234 ? -6.795 -4.829 -9.935 1.00 96.38 234 LEU A C 1
ATOM 1889 O O . LEU A 1 234 ? -5.838 -4.859 -10.703 1.00 96.38 234 LEU A O 1
ATOM 1893 N N . PHE A 1 235 ? -6.772 -5.463 -8.762 1.00 96.81 235 PHE A N 1
ATOM 1894 C CA . PHE A 1 235 ? -5.651 -6.303 -8.336 1.00 96.81 235 PHE A CA 1
ATOM 1895 C C . PHE A 1 235 ? -5.428 -7.489 -9.287 1.00 96.81 235 PHE A C 1
ATOM 1897 O O . PHE A 1 235 ? -4.304 -7.706 -9.739 1.00 96.81 235 PHE A O 1
ATOM 1904 N N . ALA A 1 236 ? -6.481 -8.213 -9.677 1.00 96.19 236 ALA A N 1
ATOM 1905 C CA . ALA A 1 236 ? -6.355 -9.290 -10.662 1.00 96.19 236 ALA A CA 1
ATOM 1906 C C . ALA A 1 236 ? -5.814 -8.772 -12.009 1.00 96.19 236 ALA A C 1
ATOM 1908 O O . ALA A 1 236 ? -4.917 -9.380 -12.594 1.00 96.19 236 ALA A O 1
ATOM 1909 N N . MET A 1 237 ? -6.291 -7.608 -12.466 1.00 95.44 237 MET A N 1
ATOM 1910 C CA . MET A 1 237 ? -5.763 -6.947 -13.662 1.00 95.44 237 MET A CA 1
ATOM 1911 C C . MET A 1 237 ? -4.292 -6.551 -13.512 1.00 95.44 237 MET A C 1
ATOM 1913 O O . MET A 1 237 ? -3.538 -6.709 -14.467 1.00 95.44 237 MET A O 1
ATOM 1917 N N . SER A 1 238 ? -3.857 -6.085 -12.338 1.00 94.75 238 SER A N 1
ATOM 1918 C CA . SER A 1 238 ? -2.450 -5.734 -12.108 1.00 94.75 238 SER A CA 1
ATOM 1919 C C . SER A 1 238 ? -1.513 -6.937 -12.224 1.00 94.75 238 SER A C 1
ATOM 1921 O O . SER A 1 238 ? -0.433 -6.803 -12.795 1.00 94.75 238 SER A O 1
ATOM 1923 N N . ILE A 1 239 ? -1.946 -8.122 -11.770 1.00 94.69 239 ILE A N 1
ATOM 1924 C CA . ILE A 1 239 ? -1.171 -9.359 -11.927 1.00 94.69 239 ILE A CA 1
ATOM 1925 C C . ILE A 1 239 ? -1.022 -9.682 -13.416 1.00 94.69 239 ILE A C 1
ATOM 1927 O O . ILE A 1 239 ? 0.085 -9.941 -13.881 1.00 94.69 239 ILE A O 1
ATOM 1931 N N . LEU A 1 240 ? -2.120 -9.633 -14.179 1.00 94.38 240 LEU A N 1
ATOM 1932 C CA . LEU A 1 240 ? -2.089 -9.898 -15.621 1.00 94.38 240 LEU A CA 1
ATOM 1933 C C . LEU A 1 240 ? -1.204 -8.897 -16.369 1.00 94.38 240 LEU A C 1
ATOM 1935 O O . LEU A 1 240 ? -0.411 -9.293 -17.221 1.00 94.38 240 LEU A O 1
ATOM 1939 N N . LEU A 1 241 ? -1.315 -7.613 -16.027 1.00 92.88 241 LEU A N 1
ATOM 1940 C CA . LEU A 1 241 ? -0.508 -6.545 -16.604 1.00 92.88 241 LEU A CA 1
ATOM 1941 C C . LEU A 1 241 ? 0.986 -6.782 -16.355 1.00 92.88 241 LEU A C 1
ATOM 1943 O O . LEU A 1 241 ? 1.787 -6.681 -17.283 1.00 92.88 241 LEU A O 1
ATOM 1947 N N . PHE A 1 242 ? 1.351 -7.138 -15.123 1.00 87.69 242 PHE A N 1
ATOM 1948 C CA . PHE A 1 242 ? 2.731 -7.439 -14.765 1.00 87.69 242 PHE A CA 1
ATOM 1949 C C . PHE A 1 242 ? 3.267 -8.663 -15.520 1.00 87.69 242 PHE A C 1
ATOM 1951 O O . PHE A 1 242 ? 4.356 -8.603 -16.088 1.00 87.69 242 PHE A O 1
ATOM 1958 N N . LEU A 1 243 ? 2.491 -9.753 -15.582 1.00 90.50 243 LEU A N 1
ATOM 1959 C CA . LEU A 1 243 ? 2.874 -10.957 -16.327 1.00 90.50 243 LEU A CA 1
ATOM 1960 C C . LEU A 1 243 ? 3.104 -10.659 -17.815 1.00 90.50 243 LEU A C 1
ATOM 1962 O O . LEU A 1 243 ? 4.023 -11.211 -18.416 1.00 90.50 243 LEU A O 1
ATOM 1966 N N . LEU A 1 244 ? 2.295 -9.769 -18.395 1.00 92.00 244 LEU A N 1
ATOM 1967 C CA . LEU A 1 244 ? 2.416 -9.357 -19.791 1.00 92.00 244 LEU A CA 1
ATOM 1968 C C . LEU A 1 244 ? 3.643 -8.463 -20.040 1.00 92.00 244 LEU A C 1
ATOM 1970 O O . LEU A 1 244 ? 4.291 -8.604 -21.072 1.00 92.00 244 LEU A O 1
ATOM 1974 N N . CYS A 1 245 ? 3.979 -7.576 -19.096 1.00 91.25 245 CYS A N 1
ATOM 1975 C CA . CYS A 1 245 ? 5.040 -6.565 -19.234 1.00 91.25 245 CYS A CA 1
ATOM 1976 C C . CYS A 1 245 ? 6.354 -6.956 -18.528 1.00 91.25 245 CYS A C 1
ATOM 1978 O O . CYS A 1 245 ? 7.140 -6.096 -18.117 1.00 91.25 245 CYS A O 1
ATOM 1980 N N . GLY A 1 246 ? 6.602 -8.259 -18.349 1.00 86.12 246 GLY A N 1
ATOM 1981 C CA . GLY A 1 246 ? 7.750 -8.756 -17.586 1.00 86.12 246 GLY A CA 1
ATOM 1982 C C . GLY A 1 246 ? 9.109 -8.310 -18.143 1.00 86.12 246 GLY A C 1
ATOM 1983 O O . GLY A 1 246 ? 10.041 -8.086 -17.373 1.00 86.12 246 GLY A O 1
ATOM 1984 N N . LYS A 1 247 ? 9.234 -8.119 -19.466 1.00 85.75 247 LYS A N 1
ATOM 1985 C CA . LYS A 1 247 ? 10.493 -7.678 -20.096 1.00 85.75 247 LYS A CA 1
ATOM 1986 C C . LYS A 1 247 ? 10.823 -6.231 -19.760 1.00 85.75 247 LYS A C 1
ATOM 1988 O O . LYS A 1 247 ? 11.979 -5.943 -19.458 1.00 85.75 247 LYS A O 1
ATOM 1993 N N . VAL A 1 248 ? 9.839 -5.333 -19.814 1.00 86.88 248 VAL A N 1
ATOM 1994 C CA . VAL A 1 248 ? 10.017 -3.934 -19.395 1.00 86.88 248 VAL A CA 1
ATOM 1995 C C . VAL A 1 248 ? 10.375 -3.858 -17.913 1.00 86.88 248 VAL A C 1
ATOM 1997 O O . VAL A 1 248 ? 11.310 -3.145 -17.556 1.00 86.88 248 VAL A O 1
ATOM 2000 N N . MET A 1 249 ? 9.706 -4.647 -17.067 1.00 83.81 249 MET A N 1
ATOM 2001 C CA . MET A 1 249 ? 9.976 -4.688 -15.624 1.00 83.81 249 MET A CA 1
ATOM 2002 C C . MET A 1 249 ? 11.398 -5.134 -15.278 1.00 83.81 249 MET A C 1
ATOM 2004 O O . MET A 1 249 ? 11.964 -4.650 -14.306 1.00 83.81 249 MET A O 1
ATOM 2008 N N . LEU A 1 250 ? 11.999 -6.018 -16.078 1.00 83.62 250 LEU A N 1
ATOM 2009 C CA . LEU A 1 250 ? 13.390 -6.441 -15.886 1.00 83.62 250 LEU A CA 1
ATOM 2010 C C . LEU A 1 250 ? 14.421 -5.375 -16.261 1.00 83.62 250 LEU A C 1
ATOM 2012 O O . LEU A 1 250 ? 15.567 -5.470 -15.834 1.00 83.62 250 LEU A O 1
ATOM 2016 N N . ARG A 1 251 ? 14.043 -4.396 -17.088 1.00 81.75 251 ARG A N 1
ATOM 2017 C CA . ARG A 1 251 ? 14.946 -3.338 -17.568 1.00 81.75 251 ARG A CA 1
ATOM 2018 C C . ARG A 1 251 ? 14.849 -2.046 -16.758 1.00 81.75 251 ARG A C 1
ATOM 2020 O O . ARG A 1 251 ? 15.683 -1.171 -16.956 1.00 81.75 251 ARG A O 1
ATOM 2027 N N . ALA A 1 252 ? 13.812 -1.891 -15.941 1.00 80.31 252 ALA A N 1
ATOM 2028 C CA . ALA A 1 252 ? 13.476 -0.648 -15.256 1.00 80.31 252 ALA A CA 1
ATOM 2029 C C . ALA A 1 252 ? 13.628 -0.771 -13.734 1.00 80.31 252 ALA A C 1
ATOM 2031 O O . ALA A 1 252 ? 13.387 -1.836 -13.169 1.00 80.31 252 ALA A O 1
ATOM 2032 N N . ASP A 1 253 ? 13.904 0.351 -13.067 1.00 76.62 253 ASP A N 1
ATOM 2033 C CA . ASP A 1 253 ? 13.924 0.457 -11.602 1.00 76.62 253 ASP A CA 1
ATOM 2034 C C . ASP A 1 253 ? 12.497 0.542 -11.028 1.00 76.62 253 ASP A C 1
ATOM 2036 O O . ASP A 1 253 ? 12.003 1.580 -10.595 1.00 76.62 253 ASP A O 1
ATOM 2040 N N . PHE A 1 254 ? 11.788 -0.583 -11.033 1.00 78.75 254 PHE A N 1
ATOM 2041 C CA . PHE A 1 254 ? 10.380 -0.708 -10.619 1.00 78.75 254 PHE A CA 1
ATOM 2042 C C . PHE A 1 254 ? 10.109 -0.362 -9.138 1.00 78.75 254 PHE A C 1
ATOM 2044 O O . PHE A 1 254 ? 8.943 -0.239 -8.751 1.00 78.75 254 PHE A O 1
ATOM 2051 N N . TYR A 1 255 ? 11.141 -0.228 -8.294 1.00 84.75 255 TYR A N 1
ATOM 2052 C CA . TYR A 1 255 ? 10.988 0.008 -6.854 1.00 84.75 255 TYR A CA 1
ATOM 2053 C C . TYR A 1 255 ? 10.191 1.274 -6.555 1.00 84.75 255 TYR A C 1
ATOM 2055 O O . TYR A 1 255 ? 9.314 1.247 -5.696 1.00 84.75 255 TYR A O 1
ATOM 2063 N N . ASN A 1 256 ? 10.422 2.353 -7.304 1.00 87.75 256 ASN A N 1
ATOM 2064 C CA . ASN A 1 256 ? 9.733 3.625 -7.086 1.00 87.75 256 ASN A CA 1
ATOM 2065 C C . ASN A 1 256 ? 8.233 3.511 -7.443 1.00 87.75 256 ASN A C 1
ATOM 2067 O O . ASN A 1 256 ? 7.367 4.019 -6.726 1.00 87.75 256 ASN A O 1
ATOM 2071 N N . ALA A 1 257 ? 7.898 2.748 -8.491 1.00 91.50 257 ALA A N 1
ATOM 2072 C CA . ALA A 1 257 ? 6.513 2.427 -8.838 1.00 91.50 257 ALA A CA 1
ATOM 2073 C C . ALA A 1 257 ? 5.847 1.551 -7.760 1.00 91.50 257 ALA A C 1
ATOM 2075 O O . ALA A 1 257 ? 4.745 1.862 -7.300 1.00 91.50 257 ALA A O 1
ATOM 2076 N N . GLN A 1 258 ? 6.532 0.506 -7.288 1.00 93.25 258 GLN A N 1
ATOM 2077 C CA . GLN A 1 258 ? 6.071 -0.340 -6.182 1.00 93.25 258 GLN A CA 1
ATOM 2078 C C . GLN A 1 258 ? 5.849 0.472 -4.890 1.00 93.25 258 GLN A C 1
ATOM 2080 O O . GLN A 1 258 ? 4.813 0.331 -4.231 1.00 93.25 258 GLN A O 1
ATOM 2085 N N . LEU A 1 259 ? 6.786 1.357 -4.545 1.00 93.38 259 LEU A N 1
ATOM 2086 C CA . LEU A 1 259 ? 6.724 2.220 -3.369 1.00 93.38 259 LEU A CA 1
ATOM 2087 C C . LEU A 1 259 ? 5.511 3.153 -3.415 1.00 93.38 259 LEU A C 1
ATOM 2089 O O . LEU A 1 259 ? 4.846 3.331 -2.393 1.00 93.38 259 LEU A O 1
ATOM 2093 N N . SER A 1 260 ? 5.160 3.679 -4.592 1.00 95.38 260 SER A N 1
ATOM 2094 C CA . SER A 1 260 ? 3.978 4.535 -4.751 1.00 95.38 260 SER A CA 1
ATOM 2095 C C . SER A 1 260 ? 2.676 3.822 -4.346 1.00 95.38 260 SER A C 1
ATOM 2097 O O . SER A 1 260 ? 1.828 4.415 -3.674 1.00 95.38 260 SER A O 1
ATOM 2099 N N . PHE A 1 261 ? 2.540 2.522 -4.643 1.00 96.69 261 PHE A N 1
ATOM 2100 C CA . PHE A 1 261 ? 1.397 1.723 -4.189 1.00 96.69 261 PHE A CA 1
ATOM 2101 C C . PHE A 1 261 ? 1.441 1.442 -2.683 1.00 96.69 261 PHE A C 1
ATOM 2103 O O . PHE A 1 261 ? 0.399 1.520 -2.029 1.00 96.69 261 PHE A O 1
ATOM 2110 N N . TYR A 1 262 ? 2.613 1.162 -2.103 1.00 96.19 262 TYR A N 1
ATOM 2111 C CA . TYR A 1 262 ? 2.728 1.011 -0.646 1.00 96.19 262 TYR A CA 1
ATOM 2112 C C . TYR A 1 262 ? 2.361 2.304 0.092 1.00 96.19 262 TYR A C 1
ATOM 2114 O O . TYR A 1 262 ? 1.594 2.264 1.054 1.00 96.19 262 TYR A O 1
ATOM 2122 N N . LEU A 1 263 ? 2.824 3.460 -0.388 1.00 96.50 263 LEU A N 1
ATOM 2123 C CA . LEU A 1 263 ? 2.463 4.762 0.174 1.00 96.50 263 LEU A CA 1
ATOM 2124 C C . LEU A 1 263 ? 0.968 5.051 0.036 1.00 96.50 263 LEU A C 1
ATOM 2126 O O . LEU A 1 263 ? 0.361 5.570 0.972 1.00 96.50 263 LEU A O 1
ATOM 2130 N N . LEU A 1 264 ? 0.346 4.656 -1.078 1.00 97.00 264 LEU A N 1
ATOM 2131 C CA . LEU A 1 264 ? -1.103 4.746 -1.232 1.00 97.00 264 LEU A CA 1
ATOM 2132 C C . LEU A 1 264 ? -1.849 3.828 -0.244 1.00 97.00 264 LEU A C 1
ATOM 2134 O O . LEU A 1 264 ? -2.856 4.238 0.335 1.00 97.00 264 LEU A O 1
ATOM 2138 N N . ALA A 1 265 ? -1.356 2.611 0.001 1.00 96.88 265 ALA A N 1
ATOM 2139 C CA . ALA A 1 265 ? -1.933 1.716 1.005 1.00 96.88 265 ALA A CA 1
ATOM 2140 C C . ALA A 1 265 ? -1.837 2.314 2.420 1.00 96.88 265 ALA A C 1
ATOM 2142 O O . ALA A 1 265 ? -2.827 2.295 3.160 1.00 96.88 265 ALA A O 1
ATOM 2143 N N . ILE A 1 266 ? -0.686 2.903 2.765 1.00 95.88 266 ILE A N 1
ATOM 2144 C CA . ILE A 1 266 ? -0.466 3.616 4.033 1.00 95.88 266 ILE A CA 1
ATOM 2145 C C . ILE A 1 266 ? -1.406 4.820 4.138 1.00 95.88 266 ILE A C 1
ATOM 2147 O O . ILE A 1 266 ? -2.055 4.992 5.168 1.00 95.88 266 ILE A O 1
ATOM 2151 N N . LEU A 1 267 ? -1.549 5.615 3.074 1.00 95.88 267 LEU A N 1
ATOM 2152 C CA . LEU A 1 267 ? -2.475 6.749 3.021 1.00 95.88 267 LEU A CA 1
ATOM 2153 C C . LEU A 1 267 ? -3.907 6.315 3.345 1.00 95.88 267 LEU A C 1
ATOM 2155 O O . LEU A 1 267 ? -4.571 6.910 4.200 1.00 95.88 267 LEU A O 1
ATOM 2159 N N . CYS A 1 268 ? -4.361 5.243 2.699 1.00 94.94 268 CYS A N 1
ATOM 2160 C CA . CYS A 1 268 ? -5.687 4.688 2.926 1.00 94.94 268 CYS A CA 1
ATOM 2161 C C . CYS A 1 268 ? -5.866 4.175 4.350 1.00 94.94 268 CYS A C 1
ATOM 2163 O O . CYS A 1 268 ? -6.882 4.459 4.984 1.00 94.94 268 CYS A O 1
ATOM 2165 N N . TRP A 1 269 ? -4.863 3.488 4.886 1.00 95.31 269 TRP A N 1
ATOM 2166 C CA . TRP A 1 269 ? -4.871 3.037 6.270 1.00 95.31 269 TRP A CA 1
ATOM 2167 C C . TRP A 1 269 ? -4.937 4.188 7.273 1.00 95.31 269 TRP A C 1
ATOM 2169 O O . TRP A 1 269 ? -5.762 4.149 8.186 1.00 95.31 269 TRP A O 1
ATOM 2179 N N . CYS A 1 270 ? -4.137 5.238 7.093 1.00 93.19 270 CYS A N 1
ATOM 2180 C CA . CYS A 1 270 ? -4.174 6.413 7.958 1.00 93.19 270 CYS A CA 1
ATOM 2181 C C . CYS A 1 270 ? -5.552 7.083 7.929 1.00 93.19 270 CYS A C 1
ATOM 2183 O O . CYS A 1 270 ? -6.054 7.493 8.978 1.00 93.19 270 CYS A O 1
ATOM 2185 N N . GLY A 1 271 ? -6.202 7.137 6.762 1.00 91.81 271 GLY A N 1
ATOM 2186 C CA . GLY A 1 271 ? -7.579 7.619 6.623 1.00 91.81 271 GLY A CA 1
ATOM 2187 C C . GLY A 1 271 ? -8.618 6.782 7.384 1.00 91.81 271 GLY A C 1
ATOM 2188 O O . GLY A 1 271 ? -9.663 7.301 7.778 1.00 91.81 271 GLY A O 1
ATOM 2189 N N . GLU A 1 272 ? -8.350 5.503 7.646 1.00 92.19 272 GLU A N 1
ATOM 2190 C CA . GLU A 1 272 ? -9.279 4.595 8.335 1.00 92.19 272 GLU A CA 1
ATOM 2191 C C . GLU A 1 272 ? -9.274 4.758 9.863 1.00 92.19 272 GLU A C 1
ATOM 2193 O O . GLU A 1 272 ? -10.239 4.353 10.517 1.00 92.19 272 GLU A O 1
ATOM 2198 N N . TRP A 1 273 ? -8.241 5.378 10.446 1.00 92.50 273 TRP A N 1
ATOM 2199 C CA . TRP A 1 273 ? -8.058 5.443 11.903 1.00 92.50 273 TRP A CA 1
ATOM 2200 C C . TRP A 1 273 ? -9.215 6.134 12.626 1.00 92.50 273 TRP A C 1
ATOM 2202 O O . TRP A 1 273 ? -9.715 5.613 13.623 1.00 92.50 273 TRP A O 1
ATOM 2212 N N . ILE A 1 274 ? -9.668 7.289 12.127 1.00 90.69 274 ILE A N 1
ATOM 2213 C CA . ILE A 1 274 ? -10.744 8.055 12.775 1.00 90.69 274 ILE A CA 1
ATOM 2214 C C . ILE A 1 274 ? -12.076 7.303 12.733 1.00 90.69 274 ILE A C 1
ATOM 2216 O O . ILE A 1 274 ? -12.807 7.267 13.718 1.00 90.69 274 ILE A O 1
ATOM 2220 N N . GLU A 1 275 ? -12.359 6.629 11.622 1.00 90.06 275 GLU A N 1
ATOM 2221 C CA . GLU A 1 275 ? -13.578 5.842 11.471 1.00 90.06 275 GLU A CA 1
ATOM 2222 C C . GLU A 1 275 ? -13.544 4.603 12.372 1.00 90.06 275 GLU A C 1
ATOM 2224 O O . GLU A 1 275 ? -14.548 4.247 12.988 1.00 90.06 275 GLU A O 1
ATOM 2229 N N . ASN A 1 276 ? -12.389 3.938 12.470 1.00 91.31 276 ASN A N 1
ATOM 2230 C CA . ASN A 1 276 ? -12.212 2.803 13.371 1.00 91.31 276 ASN A CA 1
ATOM 2231 C C . ASN A 1 276 ? -12.323 3.240 14.841 1.00 91.31 276 ASN A C 1
ATOM 2233 O O . ASN A 1 276 ? -12.907 2.512 15.646 1.00 91.31 276 ASN A O 1
ATOM 2237 N N . TYR A 1 277 ? -11.831 4.436 15.179 1.00 90.81 277 TYR A N 1
ATOM 2238 C CA . TYR A 1 277 ? -12.018 5.044 16.495 1.00 90.81 277 TYR A CA 1
ATOM 2239 C C . TYR A 1 277 ? -13.500 5.290 16.805 1.00 90.81 277 TYR A C 1
ATOM 2241 O O . TYR A 1 277 ? -13.963 4.888 17.869 1.00 90.81 277 TYR A O 1
ATOM 2249 N N . ASP A 1 278 ? -14.265 5.880 15.884 1.00 89.94 278 ASP A N 1
ATOM 2250 C CA . ASP A 1 278 ? -15.689 6.162 16.116 1.00 89.94 278 ASP A CA 1
ATOM 2251 C C . ASP A 1 278 ? -16.500 4.857 16.292 1.00 89.94 278 ASP A C 1
ATOM 2253 O O . ASP A 1 278 ? -17.349 4.755 17.177 1.00 89.94 278 ASP A O 1
ATOM 2257 N N . ILE A 1 279 ? -16.180 3.801 15.531 1.00 90.38 279 ILE A N 1
ATOM 2258 C CA . ILE A 1 279 ? -16.784 2.464 15.714 1.00 90.38 279 ILE A CA 1
ATOM 2259 C C . ILE A 1 279 ? -16.430 1.875 17.084 1.00 90.38 279 ILE A C 1
ATOM 2261 O O . ILE A 1 279 ? -17.270 1.236 17.719 1.00 90.38 279 ILE A O 1
ATOM 2265 N N . LEU A 1 280 ? -15.178 2.033 17.519 1.00 90.25 280 LEU A N 1
ATOM 2266 C CA . LEU A 1 280 ? -14.726 1.562 18.825 1.00 90.25 280 LEU A CA 1
ATOM 2267 C C . LEU A 1 280 ? -15.459 2.291 19.952 1.00 90.25 280 LEU A C 1
ATOM 2269 O O . LEU A 1 280 ? -15.923 1.640 20.885 1.00 90.25 280 LEU A O 1
ATOM 2273 N N . HIS A 1 281 ? -15.569 3.615 19.845 1.00 88.62 281 HIS A N 1
ATOM 2274 C CA . HIS A 1 281 ? -16.268 4.456 20.806 1.00 88.62 281 HIS A CA 1
ATOM 2275 C C . HIS A 1 281 ? -17.723 4.005 20.964 1.00 88.62 281 HIS A C 1
ATOM 2277 O O . HIS A 1 281 ? -18.132 3.688 22.078 1.00 88.62 281 HIS A O 1
ATOM 2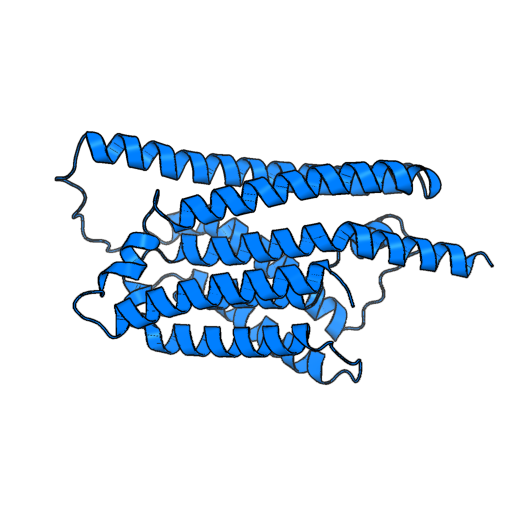283 N N . ASN A 1 282 ? -18.454 3.852 19.853 1.00 88.12 282 ASN A N 1
ATOM 2284 C CA . ASN A 1 282 ? -19.853 3.414 19.879 1.00 88.12 282 ASN A CA 1
ATOM 2285 C C . ASN A 1 282 ? -20.013 2.022 20.510 1.00 88.12 282 ASN A C 1
ATOM 2287 O O . ASN A 1 282 ? -20.864 1.812 21.362 1.00 88.12 282 ASN A O 1
ATOM 2291 N N . LYS A 1 283 ? -19.123 1.073 20.191 1.00 87.19 283 LYS A N 1
ATOM 2292 C CA . LYS A 1 283 ? -19.150 -0.265 20.812 1.00 87.19 283 LYS A CA 1
ATOM 2293 C C . LYS A 1 283 ? -18.909 -0.259 22.320 1.00 87.19 283 LYS A C 1
ATOM 2295 O O . LYS A 1 283 ? -19.295 -1.215 22.989 1.00 87.19 283 LYS A O 1
ATOM 2300 N N . ILE A 1 284 ? -18.184 0.731 22.835 1.00 85.75 284 ILE A N 1
ATOM 2301 C CA . ILE A 1 284 ? -17.921 0.863 24.269 1.00 85.75 284 ILE A CA 1
ATOM 2302 C C . ILE A 1 284 ? -19.114 1.533 24.950 1.00 85.75 284 ILE A C 1
ATOM 2304 O O . ILE A 1 284 ? -19.518 1.065 26.010 1.00 85.75 284 ILE A O 1
ATOM 2308 N N . THR A 1 285 ? -19.709 2.562 24.338 1.00 82.00 285 THR A N 1
ATOM 2309 C CA . THR A 1 285 ? -20.909 3.222 24.875 1.00 82.00 285 THR A CA 1
ATOM 2310 C C . THR A 1 285 ? -22.130 2.308 24.860 1.00 82.00 285 THR A C 1
ATOM 2312 O O . THR A 1 285 ? -22.836 2.250 25.857 1.00 82.00 285 THR A O 1
ATOM 2315 N N . ASP A 1 286 ? -22.327 1.520 23.801 1.00 79.44 286 ASP A N 1
ATOM 2316 C CA . ASP A 1 286 ? -23.467 0.596 23.680 1.00 79.44 286 ASP A CA 1
ATOM 2317 C C . ASP A 1 286 ? -23.396 -0.578 24.672 1.00 79.44 286 ASP A C 1
ATOM 2319 O O . ASP A 1 286 ? -24.398 -1.228 24.927 1.00 79.44 286 ASP A O 1
ATOM 2323 N N . LYS A 1 287 ? -22.213 -0.880 25.228 1.00 65.44 287 LYS A N 1
ATOM 2324 C CA . LYS A 1 287 ? -22.042 -1.885 26.295 1.00 65.44 287 LYS A CA 1
ATOM 2325 C C . LYS A 1 287 ? -22.286 -1.332 27.702 1.00 65.44 287 LYS A C 1
ATOM 2327 O O . LYS A 1 287 ? -22.278 -2.112 28.651 1.00 65.44 287 LYS A O 1
ATOM 2332 N N . LEU A 1 288 ? -22.387 -0.011 27.844 1.00 56.91 288 LEU A N 1
ATOM 2333 C CA . LEU A 1 288 ? -22.603 0.673 29.122 1.00 56.91 288 LEU A CA 1
ATOM 2334 C C . LEU A 1 288 ? -24.085 1.011 29.367 1.00 56.91 288 LEU A C 1
ATOM 2336 O O . LEU A 1 288 ? -24.408 1.461 30.464 1.00 56.91 288 LEU A O 1
ATOM 2340 N N . ILE A 1 289 ? -24.948 0.798 28.367 1.00 47.03 289 ILE A N 1
ATOM 2341 C CA . ILE A 1 289 ? -26.416 0.902 28.431 1.00 47.03 289 ILE A CA 1
ATOM 2342 C C . ILE A 1 289 ? -26.987 -0.511 28.554 1.00 47.03 289 ILE A C 1
ATOM 2344 O O . ILE A 1 289 ? -27.902 -0.695 29.384 1.00 47.03 289 ILE A O 1
#

pLDDT: mean 85.2, std 13.46, range [36.62, 97.56]

Radius of gyration: 20.26 Å; chains: 1; bounding box: 56×36×60 Å

Organism: NCBI:txid137778